Protein AF-A0A1E3BJL5-F1 (afdb_monomer)

pLDDT: mean 87.93, std 9.06, range [46.94, 98.44]

Foldseek 3Di:
DKAKKAFLVDRVDIDMDDDDLVPAPPNPHHDAQDWDWAFDDWDDDCVQVVQSPCCVVQVQQLVFDDDCRDDPPQHDSPGIGHGDIFFDIDTPDDNFDWDDDPPPQKIFGPPPSCPSHQRVVRIDGDDDPPPDDPPPPDDDDPPVVSVVRNCCRHQVVQLVLLVCCDCAQLNPCCPVHPHAHNSGDVDDRHNVNNQQLQEEEEEEQCVDSNNVSNVCCLFAPHDVSSHHQEYEYEHQCQVVVVVVSVVHGPHHYGGYYPVGVVVVVVVRVVSVGPYYHYDYPDD

Radius of gyration: 22.03 Å; Cα contacts (8 Å, |Δi|>4): 475; chains: 1; bounding box: 54×39×65 Å

InterPro domains:
  IPR021276 Protein of unknown function DUF2855 [PF11017] (43-95)
  IPR021276 Protein of unknown function DUF2855 [PF11017] (106-280)

Nearest PDB structures (foldseek):
  5u70-assembly1_A  TM=5.079E-01  e=2.802E+00  Gallus gallus
  6xas-assembly1_A  TM=4.469E-01  e=2.469E+00  Escherichia coli K-12
  6xav-assembly1_A  TM=3.950E-01  e=2.630E+00  Escherichia coli K-12
  7w0k-assembly1_A  TM=4.924E-01  e=5.989E+00  Calotropis gigantea
  2dum-assembly2_B  TM=2.263E-01  e=2.802E+00  Pyrococcus horikoshii OT3

Sequence (283 aa):
MEFHVVSKSNNRTHATFSVDASVYPGHKQLVSDCVRVQPVVISLTSNNLSYARLGEMFRWWDVYPIPKAAPEPYSGNTQWGIVPAWGFGIVLESNLILQASEPDGHWVEVSKHREQVMSMYNQYQVKGHHELSSDTTSFTFPEEQLSQMAWFSLFGAIWQTGYLLNRHTFTSDPEIYPPIGPLGKKVPWTKDNADLSQAVLVSLSASGKTARGFAWQVLTKRAHGSGPLAFLQVTQAPDAIRDVAARHAQVPFGAFDYSQLDGAVDLTAEFKPQKIMLVDTMP

Secondary structure (DSSP, 8-state):
-EEEEEESS-TT-EEEEE--GGGSTTSSSPPTT-EEEEEEEEE--THHHHHHHTTTTTTHHHHSPPPTTPPTTTGGGSSEEPPP-EEEEEEEEE---EEEETTTTEEEE--GGGTTS-GGGGEEE--------S-TT-----HHHHHHHHHHHHHHHHHHHHHHIIIIIT-S-TTTS----TT-TTS---HHHH--TTEEEEEESTTSHHHHHHHHHHHHSSPTT-S-SEEEEE-S-HHHHHHHHHHH-SS-EEEE-GGGHHHHHHHHHHT--SEEEEEE---

Solvent-accessible surface area (backbone atoms only — not comparable to full-atom values): 16081 Å² total; per-residue (Å²): 80,82,44,67,34,32,29,65,90,42,75,86,46,65,52,73,49,78,37,69,54,84,78,41,85,51,59,90,50,79,51,85,70,36,70,44,64,50,77,76,44,78,37,88,58,75,62,40,54,37,42,45,76,40,16,75,86,61,42,40,42,70,77,39,60,60,57,88,78,41,57,84,87,49,34,86,57,72,55,28,33,27,58,76,74,41,57,45,59,47,76,77,46,73,57,61,51,68,41,83,40,90,62,89,61,26,30,33,54,70,45,78,86,54,72,82,44,67,71,71,79,31,56,44,68,74,72,77,90,74,80,68,65,90,66,79,88,69,91,83,73,56,69,70,57,51,50,52,51,48,52,41,36,69,43,40,69,32,46,48,49,8,45,46,42,42,50,23,31,40,18,77,46,51,87,87,28,62,43,34,25,95,85,36,88,87,41,92,39,46,66,76,71,15,51,28,50,55,15,32,34,36,32,37,44,31,81,20,64,50,27,45,25,29,47,52,31,60,28,65,66,55,54,92,79,41,37,36,63,26,44,34,32,31,19,98,55,22,66,73,52,40,59,56,43,77,76,56,45,78,44,51,71,48,53,27,40,78,92,39,53,66,61,56,52,53,56,48,57,74,66,64,47,85,42,77,46,79,43,73,38,78,94

Structure (mmCIF, N/CA/C/O backbone):
data_AF-A0A1E3BJL5-F1
#
_entry.id   AF-A0A1E3BJL5-F1
#
loop_
_atom_site.group_PDB
_atom_site.id
_atom_site.type_symbol
_atom_site.label_atom_id
_atom_site.label_alt_id
_atom_site.label_comp_id
_atom_site.label_asym_id
_atom_site.label_entity_id
_atom_site.label_seq_id
_atom_site.pdbx_PDB_ins_code
_atom_site.Cartn_x
_atom_site.Cartn_y
_atom_site.Cartn_z
_atom_site.occupancy
_atom_site.B_iso_or_equiv
_atom_site.auth_seq_id
_atom_site.auth_comp_id
_atom_site.auth_asym_id
_atom_site.auth_atom_id
_atom_site.pdbx_PDB_model_num
ATOM 1 N N . MET A 1 1 ? -19.258 8.289 21.532 1.00 84.94 1 MET A N 1
ATOM 2 C CA . MET A 1 1 ? -18.229 7.800 20.589 1.00 84.94 1 MET A CA 1
ATOM 3 C C . MET A 1 1 ? -18.697 8.114 19.185 1.00 84.94 1 MET A C 1
ATOM 5 O O . MET A 1 1 ? -19.859 7.858 18.896 1.00 84.94 1 MET A O 1
ATOM 9 N N . GLU A 1 2 ? -17.823 8.665 18.351 1.00 89.31 2 GLU A N 1
ATOM 10 C CA . GLU A 1 2 ? -18.143 9.041 16.969 1.00 89.31 2 GLU A CA 1
ATOM 11 C C . GLU A 1 2 ? -17.692 7.958 15.991 1.00 89.31 2 GLU A C 1
ATOM 13 O O . GLU A 1 2 ? -16.602 7.401 16.133 1.00 89.31 2 GLU A O 1
ATOM 18 N N . PHE A 1 3 ? -18.512 7.691 14.979 1.00 90.44 3 PHE A N 1
ATOM 19 C CA . PHE A 1 3 ? -18.225 6.732 13.919 1.00 90.44 3 PHE A CA 1
ATOM 20 C C . PHE A 1 3 ? -18.337 7.414 12.567 1.00 90.44 3 PHE A C 1
ATOM 22 O O . PHE A 1 3 ? -19.331 8.080 12.299 1.00 90.44 3 PHE A O 1
ATOM 29 N N . HIS A 1 4 ? -17.340 7.214 11.706 1.00 92.44 4 HIS A N 1
ATOM 30 C CA . HIS A 1 4 ? -17.387 7.613 10.304 1.00 92.44 4 HIS A CA 1
ATOM 31 C C . HIS A 1 4 ? -17.693 6.393 9.436 1.00 92.44 4 HIS A C 1
ATOM 33 O O . HIS A 1 4 ? -16.990 5.383 9.507 1.00 92.44 4 HIS A O 1
ATOM 39 N N . VAL A 1 5 ? -18.723 6.499 8.602 1.00 93.88 5 VAL A N 1
ATOM 40 C CA . VAL A 1 5 ? -19.170 5.428 7.711 1.00 93.88 5 VAL A CA 1
ATOM 41 C C . VAL A 1 5 ? -19.256 5.898 6.271 1.00 93.88 5 VAL A C 1
ATOM 43 O O . VAL A 1 5 ? -19.559 7.054 5.983 1.00 93.88 5 VAL A O 1
ATOM 46 N N . VAL A 1 6 ? -19.009 4.968 5.356 1.00 94.38 6 VAL A N 1
ATOM 47 C CA . VAL A 1 6 ? -19.043 5.175 3.908 1.00 94.38 6 VAL A CA 1
ATOM 48 C C . VAL A 1 6 ? -20.105 4.259 3.311 1.00 94.38 6 VAL A C 1
ATOM 50 O O . VAL A 1 6 ? -20.220 3.095 3.700 1.00 94.38 6 VAL A O 1
ATOM 53 N N . SER A 1 7 ? -20.892 4.776 2.369 1.00 93.88 7 SER A N 1
ATOM 54 C CA . SER A 1 7 ? -21.868 3.972 1.638 1.00 93.88 7 SER A CA 1
ATOM 55 C C . SER A 1 7 ? -21.152 2.945 0.759 1.00 93.88 7 SER A C 1
ATOM 57 O O . SER A 1 7 ? -20.268 3.287 -0.033 1.00 93.88 7 SER A O 1
ATOM 59 N N . LYS A 1 8 ? -21.567 1.679 0.866 1.00 92.69 8 LYS A N 1
ATOM 60 C CA . LYS A 1 8 ? -21.008 0.566 0.084 1.00 92.69 8 LYS A CA 1
ATOM 61 C C . LYS A 1 8 ? -21.350 0.669 -1.406 1.00 92.69 8 LYS A C 1
ATOM 63 O O . LYS A 1 8 ? -20.574 0.215 -2.238 1.00 92.69 8 LYS A O 1
ATOM 68 N N . SER A 1 9 ? -22.479 1.291 -1.755 1.00 92.06 9 SER A N 1
ATOM 69 C CA . SER A 1 9 ? -22.917 1.480 -3.146 1.00 92.06 9 SER A CA 1
ATOM 70 C C . SER A 1 9 ? -22.361 2.748 -3.797 1.00 92.06 9 SER A C 1
ATOM 72 O O . SER A 1 9 ? -22.255 2.815 -5.019 1.00 92.06 9 SER A O 1
ATOM 74 N N . ASN A 1 10 ? -22.024 3.770 -3.005 1.00 91.81 10 ASN A N 1
ATOM 75 C CA . ASN A 1 10 ? -21.457 5.019 -3.505 1.00 91.81 10 ASN A CA 1
ATOM 76 C C . ASN A 1 10 ? -20.453 5.595 -2.501 1.00 91.81 10 ASN A C 1
ATOM 78 O O . ASN A 1 10 ? -20.824 6.314 -1.579 1.00 91.81 10 ASN A O 1
ATOM 82 N N . ASN A 1 11 ? -19.162 5.358 -2.729 1.00 88.75 11 ASN A N 1
ATOM 83 C CA . ASN A 1 11 ? -18.107 5.784 -1.808 1.00 88.75 11 ASN A CA 1
ATOM 84 C C . ASN A 1 11 ? -17.885 7.311 -1.721 1.00 88.75 11 ASN A C 1
ATOM 86 O O . ASN A 1 11 ? -17.028 7.754 -0.960 1.00 88.75 11 ASN A O 1
ATOM 90 N N . ARG A 1 12 ? -18.641 8.119 -2.481 1.00 90.06 12 ARG A N 1
ATOM 91 C CA . ARG A 1 12 ? -18.719 9.583 -2.308 1.00 90.06 12 ARG A CA 1
ATOM 92 C C . ARG A 1 12 ? -19.712 9.996 -1.224 1.00 90.06 12 ARG A C 1
ATOM 94 O O . ARG A 1 12 ? -19.679 11.134 -0.774 1.00 90.06 12 ARG A O 1
ATOM 101 N N . THR A 1 13 ? -20.605 9.096 -0.830 1.00 93.75 13 THR A N 1
ATOM 102 C CA . THR A 1 13 ? -21.572 9.318 0.239 1.00 93.75 13 THR A CA 1
ATOM 103 C C . THR A 1 13 ? -20.987 8.762 1.532 1.00 93.75 13 THR A C 1
ATOM 105 O O . THR A 1 13 ? -20.785 7.555 1.669 1.00 93.75 13 THR A O 1
ATOM 108 N N . HIS A 1 14 ? -20.714 9.648 2.483 1.00 93.38 14 HIS A N 1
ATOM 109 C CA . HIS A 1 14 ? -20.220 9.306 3.810 1.00 93.38 14 HIS A CA 1
ATOM 110 C C . HIS A 1 14 ? -21.013 10.064 4.877 1.00 93.38 14 HIS A C 1
ATOM 112 O O . HIS A 1 14 ? -21.647 11.080 4.588 1.00 93.38 14 HIS A O 1
ATOM 118 N N . ALA A 1 15 ? -20.991 9.562 6.104 1.00 94.88 15 ALA A N 1
ATOM 119 C CA . ALA A 1 15 ? -21.696 10.154 7.227 1.00 94.88 15 ALA A CA 1
ATOM 120 C C . ALA A 1 15 ? -20.933 9.924 8.530 1.00 94.88 15 ALA A C 1
ATOM 122 O O . ALA A 1 15 ? -20.060 9.057 8.616 1.00 94.88 15 ALA A O 1
ATOM 123 N N . THR A 1 16 ? -21.296 10.695 9.548 1.00 95.06 16 THR A N 1
ATOM 124 C CA . THR A 1 16 ? -20.883 10.448 10.925 1.00 95.06 16 THR A CA 1
ATOM 125 C C . THR A 1 16 ? -22.099 10.255 11.812 1.00 95.06 16 THR A C 1
ATOM 127 O O . THR A 1 16 ? -23.136 10.882 11.590 1.00 95.06 16 THR A O 1
ATOM 130 N N . PHE A 1 17 ? -21.976 9.405 12.824 1.00 93.81 17 PHE A N 1
ATOM 131 C CA . PHE A 1 17 ? -22.986 9.276 13.867 1.00 93.81 17 PHE A CA 1
ATOM 132 C C . PHE A 1 17 ? -22.349 9.021 15.227 1.00 93.81 17 PHE A C 1
ATOM 134 O O . PHE A 1 17 ? -21.274 8.424 15.340 1.00 93.81 17 PHE A O 1
ATOM 141 N N . SER A 1 18 ? -23.078 9.427 16.259 1.00 92.94 18 SER A N 1
ATOM 142 C CA . SER A 1 18 ? -22.698 9.231 17.647 1.00 92.94 18 SER A CA 1
ATOM 143 C C . SER A 1 18 ? -23.385 7.995 18.217 1.00 92.94 18 SER A C 1
ATOM 145 O O . SER A 1 18 ? -24.578 7.773 18.015 1.00 92.94 18 SER A O 1
ATOM 147 N N . VAL A 1 19 ? -22.641 7.214 18.989 1.00 89.31 19 VAL A N 1
ATOM 148 C CA . VAL A 1 19 ? -23.174 6.168 19.870 1.00 89.31 19 VAL A CA 1
ATOM 149 C C . VAL A 1 19 ? -22.764 6.513 21.291 1.00 89.31 19 VAL A C 1
ATOM 151 O O . VAL A 1 19 ? -21.608 6.885 21.525 1.00 89.31 19 VAL A O 1
ATOM 154 N N . ASP A 1 20 ? -23.686 6.393 22.245 1.00 88.75 20 ASP A N 1
ATOM 155 C CA . ASP A 1 20 ? -23.331 6.508 23.659 1.00 88.75 20 ASP A CA 1
ATOM 156 C C . ASP A 1 20 ? -22.232 5.483 23.984 1.00 88.75 20 ASP A C 1
ATOM 158 O O . ASP A 1 20 ? -22.310 4.307 23.631 1.00 88.75 20 ASP A O 1
ATOM 162 N N . ALA A 1 21 ? -21.161 5.938 24.627 1.00 83.12 21 ALA A N 1
ATOM 163 C CA . ALA A 1 21 ? -20.074 5.053 25.003 1.00 83.12 21 ALA A CA 1
ATOM 164 C C . ALA A 1 21 ? -20.581 3.940 25.938 1.00 83.12 21 ALA A C 1
ATOM 166 O O . ALA A 1 21 ? -20.146 2.798 25.807 1.00 83.12 21 ALA A O 1
ATOM 167 N N . SER A 1 22 ? -21.549 4.246 26.810 1.00 84.50 22 SER A N 1
ATOM 168 C CA . SER A 1 22 ? -22.074 3.336 27.831 1.00 84.50 22 SER A CA 1
ATOM 169 C C . SER A 1 22 ? -22.742 2.076 27.266 1.00 84.50 22 SER A C 1
ATOM 171 O O . SER A 1 22 ? -22.725 1.034 27.922 1.00 84.50 22 SER A O 1
ATOM 173 N N . VAL A 1 23 ? -23.284 2.147 26.043 1.00 82.56 23 VAL A N 1
ATOM 174 C CA . VAL A 1 23 ? -23.955 1.017 25.378 1.00 82.56 23 VAL A CA 1
ATOM 175 C C . VAL A 1 23 ? -22.987 0.112 24.614 1.00 82.56 23 VAL A C 1
ATOM 177 O O . VAL A 1 23 ? -23.390 -0.924 24.082 1.00 82.56 23 VAL A O 1
ATOM 180 N N . TYR A 1 24 ? -21.704 0.476 24.541 1.00 77.75 24 TYR A N 1
ATOM 181 C CA . TYR A 1 24 ? -20.706 -0.343 23.871 1.00 77.75 24 TYR A CA 1
ATOM 182 C C . TYR A 1 24 ? -20.268 -1.505 24.777 1.00 77.75 24 TYR A C 1
ATOM 184 O O . TYR A 1 24 ? -19.856 -1.256 25.913 1.00 77.75 24 TYR A O 1
ATOM 192 N N . PRO A 1 25 ? -20.275 -2.768 24.299 1.00 70.69 25 PRO A N 1
ATOM 193 C CA . PRO A 1 25 ? -19.943 -3.935 25.127 1.00 70.69 25 PRO A CA 1
ATOM 194 C C . PRO A 1 25 ? -18.589 -3.832 25.842 1.00 70.69 25 PRO A C 1
ATOM 196 O O . PRO A 1 25 ? -18.433 -4.335 26.948 1.00 70.69 25 PRO A O 1
ATOM 199 N N . GLY A 1 26 ? -17.628 -3.139 25.223 1.00 71.12 26 GLY A N 1
ATOM 200 C CA . GLY A 1 26 ? -16.283 -2.923 25.753 1.00 71.12 26 GLY A CA 1
ATOM 201 C C . GLY A 1 26 ? -16.094 -1.665 26.611 1.00 71.12 26 GLY A C 1
ATOM 202 O O . GLY A 1 26 ? -14.947 -1.293 26.844 1.00 71.12 26 GLY A O 1
ATOM 203 N N . HIS A 1 27 ? -17.159 -0.962 27.021 1.00 77.56 27 HIS A N 1
ATOM 204 C CA . HIS A 1 27 ? -17.050 0.341 27.695 1.00 77.56 27 HIS A CA 1
ATOM 205 C C . HIS A 1 27 ? -16.392 0.268 29.076 1.00 77.56 27 HIS A C 1
ATOM 207 O O . HIS A 1 27 ? -15.522 1.073 29.386 1.00 77.56 27 HIS A O 1
ATOM 213 N N . LYS A 1 28 ? -16.823 -0.683 29.916 1.00 79.81 28 LYS A N 1
ATOM 214 C CA . LYS A 1 28 ? -16.301 -0.840 31.287 1.00 79.81 28 LYS A CA 1
ATOM 215 C C . LYS A 1 28 ? -15.156 -1.840 31.374 1.00 79.81 28 LYS A C 1
ATOM 217 O O . LYS A 1 28 ? -14.235 -1.645 32.152 1.00 79.81 28 LYS A O 1
ATOM 222 N N . GLN A 1 29 ? -15.234 -2.912 30.595 1.00 84.94 29 GLN A N 1
ATOM 223 C CA . GLN A 1 29 ? -14.236 -3.970 30.555 1.00 84.94 29 GLN A CA 1
ATOM 224 C C . GLN A 1 29 ? -14.060 -4.404 29.109 1.00 84.94 29 GLN A C 1
ATOM 226 O O . GLN A 1 29 ? -15.043 -4.538 28.380 1.00 84.94 29 GLN A O 1
ATOM 231 N N . LEU A 1 30 ? -12.814 -4.604 28.692 1.00 85.50 30 LEU A N 1
ATOM 232 C CA . LEU A 1 30 ? -12.515 -5.083 27.354 1.00 85.50 30 LEU A CA 1
ATOM 233 C C . LEU A 1 30 ? -13.065 -6.504 27.162 1.00 85.50 30 LEU A C 1
ATOM 235 O O . LEU A 1 30 ? -12.768 -7.408 27.944 1.00 85.50 30 LEU A O 1
ATOM 239 N N . VAL A 1 31 ? -13.877 -6.699 26.122 1.00 84.81 31 VAL A N 1
ATOM 240 C CA . VAL A 1 31 ? -14.312 -8.037 25.684 1.00 84.81 31 VAL A CA 1
ATOM 241 C C . VAL A 1 31 ? -13.128 -8.804 25.087 1.00 84.81 31 VAL A C 1
ATOM 243 O O . VAL A 1 31 ? -12.112 -8.190 24.777 1.00 84.81 31 VAL A O 1
ATOM 246 N N . SER A 1 32 ? -13.219 -10.130 24.951 1.00 86.06 32 SER A N 1
ATOM 247 C CA . SER A 1 32 ? -12.134 -10.961 24.398 1.00 86.06 32 SER A CA 1
ATOM 248 C C . SER A 1 32 ? -11.709 -10.531 22.990 1.00 86.06 32 SER A C 1
ATOM 250 O O . SER A 1 32 ? -12.544 -10.072 22.208 1.00 86.06 32 SER A O 1
ATOM 252 N N . ASP A 1 33 ? -10.436 -10.757 22.662 1.00 85.62 33 ASP A N 1
ATOM 253 C CA . ASP A 1 33 ? -9.830 -10.502 21.350 1.00 85.62 33 ASP A CA 1
ATOM 254 C C . ASP A 1 33 ? -10.023 -9.057 20.859 1.00 85.62 33 ASP A C 1
ATOM 256 O O . ASP A 1 33 ? -10.330 -8.809 19.693 1.00 85.62 33 ASP A O 1
ATOM 260 N N . CYS A 1 34 ? -9.886 -8.086 21.761 1.00 85.81 34 CYS A N 1
ATOM 261 C CA . CYS A 1 34 ? -10.059 -6.672 21.463 1.00 85.81 34 CYS A CA 1
ATOM 262 C C . CYS A 1 34 ? -8.883 -5.827 21.951 1.00 85.81 34 CYS A C 1
ATOM 264 O O . CYS A 1 34 ? -8.058 -6.217 22.778 1.00 85.81 34 CYS A O 1
ATOM 266 N N . VAL A 1 35 ? -8.847 -4.606 21.429 1.00 86.69 35 VAL A N 1
ATOM 267 C CA . VAL A 1 35 ? -7.944 -3.547 21.859 1.00 86.69 35 VAL A CA 1
ATOM 268 C C . VAL A 1 35 ? -8.750 -2.262 22.021 1.00 86.69 35 VAL A C 1
ATOM 270 O O . VAL A 1 35 ? -9.593 -1.938 21.181 1.00 86.69 35 VAL A O 1
ATOM 273 N N . ARG A 1 36 ? -8.514 -1.525 23.108 1.00 87.19 36 ARG A N 1
ATOM 274 C CA . ARG A 1 36 ? -9.021 -0.163 23.285 1.00 87.19 36 ARG A CA 1
ATOM 275 C C . ARG A 1 36 ? -7.901 0.802 22.947 1.00 87.19 36 ARG A C 1
ATOM 277 O O . ARG A 1 36 ? -6.863 0.809 23.604 1.00 87.19 36 ARG A O 1
ATOM 284 N N . VAL A 1 37 ? -8.127 1.619 21.927 1.00 86.50 37 VAL A N 1
ATOM 285 C CA . VAL A 1 37 ? -7.145 2.584 21.435 1.00 86.50 37 VAL A CA 1
ATOM 286 C C . VAL A 1 37 ? -7.721 3.987 21.540 1.00 86.50 37 VAL A C 1
ATOM 288 O O . VAL A 1 37 ? -8.868 4.210 21.158 1.00 86.50 37 VAL A O 1
ATOM 291 N N . GLN A 1 38 ? -6.918 4.932 22.019 1.00 86.00 38 GLN A N 1
ATOM 292 C CA . GLN A 1 38 ? -7.170 6.361 21.878 1.00 86.00 38 GLN A CA 1
ATOM 293 C C . GLN A 1 38 ? -6.421 6.868 20.639 1.00 86.00 38 GLN A C 1
ATOM 295 O O . GLN A 1 38 ? -5.189 6.913 20.662 1.00 86.00 38 GLN A O 1
ATOM 300 N N . PRO A 1 39 ? -7.113 7.224 19.543 1.00 87.75 39 PRO A N 1
ATOM 301 C CA . PRO A 1 39 ? -6.447 7.777 18.373 1.00 87.75 39 PRO A CA 1
ATOM 302 C C . PRO A 1 39 ? -5.743 9.097 18.708 1.00 87.75 39 PRO A C 1
ATOM 304 O O . PRO A 1 39 ? -6.283 9.923 19.441 1.00 87.75 39 PRO A O 1
ATOM 307 N N . VAL A 1 40 ? -4.552 9.291 18.144 1.00 88.44 40 VAL A N 1
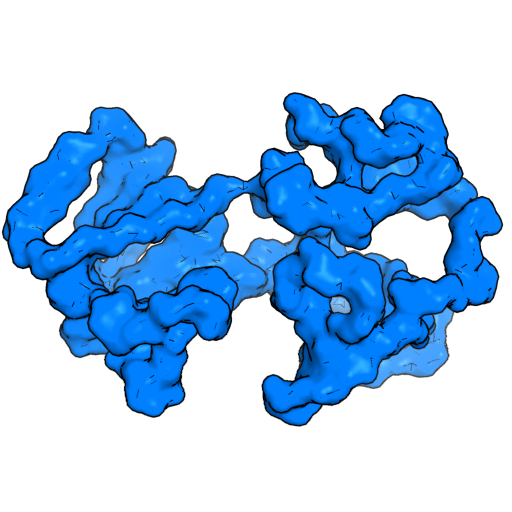ATOM 308 C CA . VAL A 1 40 ? -3.749 10.519 18.267 1.00 88.44 40 VAL A CA 1
ATOM 309 C C . VAL A 1 40 ? -3.751 11.256 16.934 1.00 88.44 40 VAL A C 1
ATOM 311 O O . VAL A 1 40 ? -4.152 12.412 16.853 1.00 88.44 40 VAL A O 1
ATOM 314 N N . VAL A 1 41 ? -3.352 10.561 15.869 1.00 88.94 41 VAL A N 1
ATOM 315 C CA . VAL A 1 41 ? -3.317 11.079 14.498 1.00 88.94 41 VAL A CA 1
ATOM 316 C C . VAL A 1 41 ? -3.983 10.046 13.606 1.00 88.94 41 VAL A C 1
ATOM 318 O O . VAL A 1 41 ? -3.617 8.876 13.642 1.00 88.94 41 VAL A O 1
ATOM 321 N N . ILE A 1 42 ? -4.940 10.475 12.789 1.00 88.50 42 ILE A N 1
ATOM 322 C CA . ILE A 1 42 ? -5.556 9.646 11.752 1.00 88.50 42 ILE A CA 1
ATOM 323 C C . ILE A 1 42 ? -5.316 10.332 10.414 1.00 88.50 42 ILE A C 1
ATOM 325 O O . ILE A 1 42 ? -5.532 11.533 10.269 1.00 88.50 42 ILE A O 1
ATOM 329 N N . SER A 1 43 ? -4.886 9.557 9.428 1.00 86.62 43 SER A N 1
ATOM 330 C CA . SER A 1 43 ? -4.724 10.007 8.054 1.00 86.62 43 SER A CA 1
ATOM 331 C C . SER A 1 43 ? -5.829 9.435 7.172 1.00 86.62 43 SER A C 1
ATOM 333 O O . SER A 1 43 ? -6.091 8.228 7.145 1.00 86.62 43 SER A O 1
ATOM 335 N N . LEU A 1 44 ? -6.472 10.333 6.432 1.00 82.19 44 LEU A N 1
ATOM 336 C CA . LEU A 1 44 ? -7.392 9.995 5.358 1.00 82.19 44 LEU A CA 1
ATOM 337 C C . LEU A 1 44 ? -6.714 10.356 4.041 1.00 82.19 44 LEU A C 1
ATOM 339 O O . LEU A 1 44 ? -6.303 11.493 3.821 1.00 82.19 44 LEU A O 1
ATOM 343 N N . THR A 1 45 ? -6.573 9.368 3.170 1.00 78.75 45 THR A N 1
ATOM 344 C CA . THR A 1 45 ? -5.967 9.510 1.848 1.00 78.75 45 THR A CA 1
ATOM 345 C C . THR A 1 45 ? -6.902 8.924 0.799 1.00 78.75 45 THR A C 1
ATOM 347 O O . THR A 1 45 ? -7.895 8.265 1.112 1.00 78.75 45 THR A O 1
ATOM 350 N N . SER A 1 46 ? -6.557 9.068 -0.481 1.00 76.38 46 SER A N 1
ATOM 351 C CA . SER A 1 46 ? -7.303 8.382 -1.539 1.00 76.38 46 SER A CA 1
ATOM 352 C C . SER A 1 46 ? -7.318 6.851 -1.382 1.00 76.38 46 SER A C 1
ATOM 354 O O . SER A 1 46 ? -8.181 6.214 -1.970 1.00 76.38 46 SER A O 1
ATOM 356 N N . ASN A 1 47 ? -6.443 6.242 -0.558 1.00 78.06 47 ASN A N 1
ATOM 357 C CA . ASN A 1 47 ? -6.462 4.790 -0.309 1.00 78.06 47 ASN A CA 1
ATOM 358 C C . ASN A 1 47 ? -7.740 4.335 0.392 1.00 78.06 47 ASN A C 1
ATOM 360 O O . ASN A 1 47 ? -8.196 3.217 0.178 1.00 78.06 47 ASN A O 1
ATOM 364 N N . ASN A 1 48 ? -8.334 5.205 1.212 1.00 84.88 48 ASN A N 1
ATOM 365 C CA . ASN A 1 48 ? -9.591 4.910 1.886 1.00 84.88 48 ASN A CA 1
ATOM 366 C C . ASN A 1 48 ? -10.729 4.690 0.873 1.00 84.88 48 ASN A C 1
ATOM 368 O O . ASN A 1 48 ? -11.644 3.914 1.140 1.00 84.88 48 ASN A O 1
ATOM 372 N N . LEU A 1 49 ? -10.652 5.299 -0.318 1.00 84.44 49 LEU A N 1
AT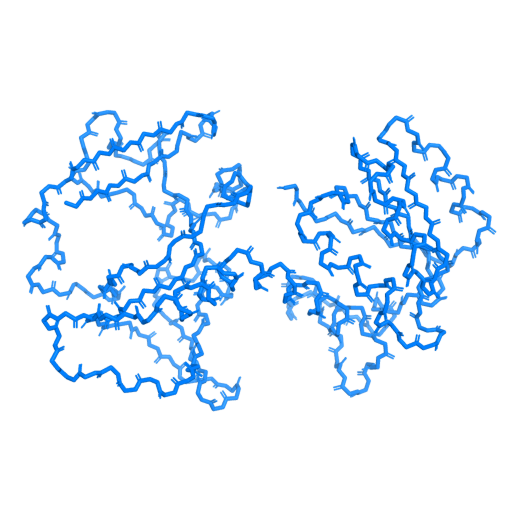OM 373 C CA . LEU A 1 49 ? -11.607 5.050 -1.400 1.00 84.44 49 LEU A CA 1
ATOM 374 C C . LEU A 1 49 ? -11.423 3.662 -2.014 1.00 84.44 49 LEU A C 1
ATOM 376 O O . LEU A 1 49 ? -12.422 3.010 -2.317 1.00 84.44 49 LEU A O 1
ATOM 380 N N . SER A 1 50 ? -10.180 3.207 -2.177 1.00 82.69 50 SER A N 1
ATOM 381 C CA . SER A 1 50 ? -9.849 1.849 -2.626 1.00 82.69 50 SER A CA 1
ATOM 382 C C . SER A 1 50 ? -10.318 0.821 -1.595 1.00 82.69 50 SER A C 1
ATOM 384 O O . SER A 1 50 ? -10.936 -0.177 -1.961 1.00 82.69 50 SER A O 1
ATOM 386 N N . TYR A 1 51 ? -10.140 1.124 -0.302 1.00 86.38 51 TYR A N 1
ATOM 387 C CA . TYR A 1 51 ? -10.688 0.326 0.793 1.00 86.38 51 TYR A CA 1
ATOM 388 C C . TYR A 1 51 ? -12.209 0.223 0.744 1.00 86.38 51 TYR A C 1
ATOM 390 O O . TYR A 1 51 ? -12.752 -0.862 0.925 1.00 86.38 51 TYR A O 1
ATOM 398 N N . ALA A 1 52 ? -12.901 1.317 0.421 1.00 89.06 52 ALA A N 1
ATOM 399 C CA . ALA A 1 52 ? -14.341 1.262 0.221 1.00 89.06 52 ALA A CA 1
ATOM 400 C C . ALA A 1 52 ? -14.726 0.422 -1.009 1.00 89.06 52 ALA A C 1
ATOM 402 O O . ALA A 1 52 ? -15.581 -0.452 -0.931 1.00 89.06 52 ALA A O 1
ATOM 403 N N . ARG A 1 53 ? -14.084 0.655 -2.159 1.00 88.62 53 ARG A N 1
ATOM 404 C CA . ARG A 1 53 ? -14.442 -0.015 -3.424 1.00 88.62 53 ARG A CA 1
ATOM 405 C C . ARG A 1 53 ? -14.220 -1.518 -3.394 1.00 88.62 53 ARG A C 1
ATOM 407 O O . ARG A 1 53 ? -14.990 -2.255 -3.997 1.00 88.62 53 ARG A O 1
ATOM 414 N N . LEU A 1 54 ? -13.170 -1.959 -2.714 1.00 86.56 54 LEU A N 1
ATOM 415 C CA . LEU A 1 54 ? -12.780 -3.365 -2.656 1.00 86.56 54 LEU A CA 1
ATOM 416 C C . LEU A 1 54 ? -13.105 -3.980 -1.289 1.00 86.56 54 LEU A C 1
ATOM 418 O O . LEU A 1 54 ? -12.625 -5.067 -0.973 1.00 86.56 54 LEU A O 1
ATOM 422 N N . GLY A 1 55 ? -13.924 -3.301 -0.478 1.00 87.19 55 GLY A N 1
ATOM 423 C CA . GLY A 1 55 ? -14.221 -3.720 0.888 1.00 87.19 55 GLY A CA 1
ATOM 424 C C . GLY A 1 55 ? -14.918 -5.074 0.976 1.00 87.19 55 GLY A C 1
ATOM 425 O O . GLY A 1 55 ? -14.666 -5.809 1.924 1.00 87.19 55 GLY A O 1
ATOM 426 N N . GLU A 1 56 ? -15.711 -5.443 -0.033 1.00 87.69 56 GLU A N 1
ATOM 427 C CA . GLU A 1 56 ? -16.304 -6.782 -0.131 1.00 87.69 56 GLU A CA 1
ATOM 428 C C . GLU A 1 56 ? -15.247 -7.827 -0.515 1.00 87.69 56 GLU A C 1
ATOM 430 O O . GLU A 1 56 ? -15.068 -8.830 0.170 1.00 87.69 56 GLU A O 1
ATOM 435 N N . MET A 1 57 ? -14.476 -7.541 -1.572 1.00 85.25 57 MET A N 1
ATOM 436 C CA . MET A 1 57 ? -13.438 -8.431 -2.105 1.00 85.25 57 MET A CA 1
ATOM 437 C C . MET A 1 57 ? -12.372 -8.781 -1.058 1.00 85.25 57 MET A C 1
ATOM 439 O O . MET A 1 57 ? -11.960 -9.935 -0.966 1.00 85.25 57 MET A O 1
ATOM 443 N N . PHE A 1 58 ? -11.942 -7.801 -0.258 1.00 80.38 58 PHE A N 1
ATOM 444 C CA . PHE A 1 58 ? -10.930 -7.980 0.790 1.00 80.38 58 PHE A CA 1
ATOM 445 C C . PHE A 1 58 ? -11.512 -8.096 2.199 1.00 80.38 58 PHE A C 1
ATOM 447 O O . PHE A 1 58 ? -10.753 -8.105 3.169 1.00 80.38 58 PHE A O 1
ATOM 454 N N . ARG A 1 59 ? -12.844 -8.193 2.322 1.00 85.31 59 ARG A N 1
ATOM 455 C CA . ARG A 1 59 ? -13.563 -8.345 3.597 1.00 85.31 59 ARG A CA 1
ATOM 456 C C . ARG A 1 59 ? -13.288 -7.221 4.610 1.00 85.31 59 ARG A C 1
ATOM 458 O O . ARG A 1 59 ? -13.488 -7.407 5.806 1.00 85.31 59 ARG A O 1
ATOM 465 N N . TRP A 1 60 ? -12.864 -6.030 4.167 1.00 86.50 60 TRP A N 1
ATOM 466 C CA . TRP A 1 60 ? -12.560 -4.896 5.058 1.00 86.50 60 TRP A CA 1
ATOM 467 C C . TRP A 1 60 ? -13.760 -4.429 5.883 1.00 86.50 60 TRP A C 1
ATOM 469 O O . TRP A 1 60 ? -13.575 -3.961 7.005 1.00 86.50 60 TRP A O 1
ATOM 479 N N . TRP A 1 61 ? -14.978 -4.621 5.374 1.00 87.50 61 TRP A N 1
ATOM 480 C CA . TRP A 1 61 ? -16.213 -4.338 6.109 1.00 87.50 61 TRP A CA 1
ATOM 481 C C . TRP A 1 61 ? -16.427 -5.219 7.339 1.00 87.50 61 TRP A C 1
ATOM 483 O O . TRP A 1 61 ? -17.153 -4.822 8.249 1.00 87.50 61 TRP A O 1
ATOM 493 N N . ASP A 1 62 ? -15.808 -6.397 7.364 1.00 83.19 62 ASP A N 1
ATOM 494 C CA . ASP A 1 62 ? -15.907 -7.332 8.483 1.00 83.19 62 ASP A CA 1
ATOM 495 C C . ASP A 1 62 ? -14.794 -7.104 9.504 1.00 83.19 62 ASP A C 1
ATOM 497 O O . ASP A 1 62 ? -14.962 -7.418 10.680 1.00 83.19 62 ASP A O 1
ATOM 501 N N . VAL A 1 63 ? -13.670 -6.527 9.066 1.00 80.75 63 VAL A N 1
ATOM 502 C CA . VAL A 1 63 ? -12.548 -6.173 9.948 1.00 80.75 63 VAL A CA 1
ATOM 503 C C . VAL A 1 63 ? -12.928 -5.033 10.885 1.00 80.75 63 VAL A C 1
ATOM 505 O O . VAL A 1 63 ? -12.556 -5.045 12.056 1.00 80.75 63 VAL A O 1
ATOM 508 N N . TYR A 1 64 ? -13.687 -4.063 10.376 1.00 83.56 64 TYR A N 1
ATOM 509 C C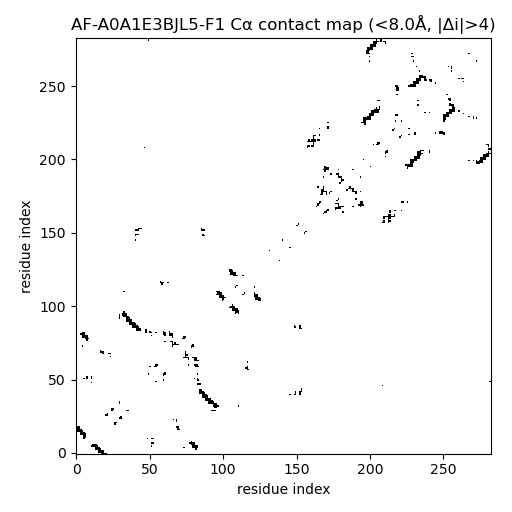A . TYR A 1 64 ? -14.146 -2.898 11.128 1.00 83.56 64 TYR A CA 1
ATOM 510 C C . TYR A 1 64 ? -15.678 -2.829 11.068 1.00 83.56 64 TYR A C 1
ATOM 512 O O . TYR A 1 64 ? -16.238 -2.040 10.304 1.00 83.56 64 TYR A O 1
ATOM 520 N N . PRO A 1 65 ? -16.386 -3.687 11.825 1.00 84.88 65 PRO A N 1
ATOM 521 C CA . PRO A 1 65 ? -17.835 -3.757 11.747 1.00 84.88 65 PRO A CA 1
ATOM 522 C C . PRO A 1 65 ? -18.480 -2.504 12.339 1.00 84.88 65 PRO A C 1
ATOM 524 O O . PRO A 1 65 ? -18.017 -1.941 13.334 1.00 84.88 65 PRO A O 1
ATOM 527 N N . ILE A 1 66 ? -19.613 -2.105 11.763 1.00 89.50 66 ILE A N 1
ATOM 528 C CA . ILE A 1 66 ? -20.461 -1.078 12.366 1.00 89.50 66 ILE A CA 1
ATOM 529 C C . ILE A 1 66 ? -21.004 -1.598 13.713 1.00 89.50 66 ILE A C 1
ATOM 531 O O . ILE A 1 66 ? -21.475 -2.740 13.778 1.00 89.50 66 ILE A O 1
ATOM 535 N N . PRO A 1 67 ? -20.983 -0.789 14.792 1.00 87.12 67 PRO A N 1
ATOM 536 C CA . PRO A 1 67 ? -21.550 -1.188 16.076 1.00 87.12 67 PRO A CA 1
ATOM 537 C C . PRO A 1 67 ? -23.022 -1.590 15.957 1.00 87.12 67 PRO A C 1
ATOM 539 O O . PRO A 1 67 ? -23.806 -0.910 15.303 1.00 87.12 67 PRO A O 1
ATOM 542 N N . LYS A 1 68 ? -23.442 -2.631 16.686 1.00 86.75 68 LYS A N 1
ATOM 543 C CA . LYS A 1 68 ? -24.859 -3.053 16.731 1.00 86.75 68 LYS A CA 1
ATOM 544 C C . LYS A 1 68 ? -25.811 -1.960 17.234 1.00 86.75 68 LYS A C 1
ATOM 546 O O . LYS A 1 68 ? -26.989 -1.996 16.915 1.00 86.75 68 LYS A O 1
ATOM 551 N N . ALA A 1 69 ? -25.297 -1.015 18.019 1.00 88.88 69 ALA A N 1
ATOM 552 C CA . ALA A 1 69 ? -26.039 0.133 18.534 1.00 88.88 69 ALA A CA 1
ATOM 553 C C . ALA A 1 69 ? -26.115 1.313 17.543 1.00 88.88 69 ALA A C 1
ATOM 555 O O . ALA A 1 69 ? -26.597 2.382 17.914 1.00 88.88 69 ALA A O 1
ATOM 556 N N . ALA A 1 70 ? -25.605 1.162 16.316 1.00 91.19 70 ALA A N 1
ATOM 557 C CA . ALA A 1 70 ? -25.705 2.203 15.304 1.00 91.19 70 ALA A CA 1
ATOM 558 C C . ALA A 1 70 ? -27.180 2.487 14.960 1.00 91.19 70 ALA A C 1
ATOM 560 O O . ALA A 1 70 ? -27.954 1.543 14.778 1.00 91.19 70 ALA A O 1
ATOM 561 N N . PRO A 1 71 ? -27.577 3.766 14.856 1.00 92.81 71 PRO A N 1
ATOM 562 C CA . PRO A 1 71 ? -28.932 4.129 14.473 1.00 92.81 71 PRO A CA 1
ATOM 563 C C . PRO A 1 71 ? -29.184 3.834 12.989 1.00 92.81 71 PRO A C 1
ATOM 565 O O . PRO A 1 71 ? -28.253 3.749 12.184 1.00 92.81 71 PRO A O 1
ATOM 568 N N . GLU A 1 72 ? -30.455 3.735 12.604 1.00 92.38 72 GLU A N 1
ATOM 569 C CA . GLU A 1 72 ? -30.844 3.780 11.191 1.00 92.38 72 GLU A CA 1
ATOM 570 C C . GLU A 1 72 ? -30.383 5.101 10.539 1.00 92.38 72 GLU A C 1
ATOM 572 O O . GLU A 1 72 ? -30.443 6.148 11.191 1.00 92.38 72 GLU A O 1
ATOM 577 N N . PRO A 1 73 ? -29.931 5.097 9.268 1.00 92.38 73 PRO A N 1
ATOM 578 C CA . PRO A 1 73 ? -29.855 3.967 8.328 1.00 92.38 73 PRO A CA 1
ATOM 579 C C . PRO A 1 73 ? -28.513 3.204 8.363 1.00 92.38 73 PRO A C 1
ATOM 581 O O . PRO A 1 73 ? -28.190 2.465 7.434 1.00 92.38 73 PRO A O 1
ATOM 584 N N . TYR A 1 74 ? -27.673 3.430 9.377 1.00 92.88 74 TYR A N 1
ATOM 585 C CA . TYR A 1 74 ? -26.310 2.885 9.441 1.00 92.88 74 TYR A CA 1
ATOM 586 C C . TYR A 1 74 ? -26.249 1.488 10.065 1.00 92.88 74 TYR A C 1
ATOM 588 O O . TYR A 1 74 ? -25.215 0.824 9.989 1.00 92.88 74 TYR A O 1
ATOM 596 N N . SER A 1 75 ? -27.338 1.041 10.686 1.00 86.69 75 SER A N 1
ATOM 597 C CA . SER A 1 75 ? -27.427 -0.256 11.346 1.00 86.69 75 SER A CA 1
ATOM 598 C C . SER A 1 75 ? -27.255 -1.430 10.356 1.00 86.69 75 SER A C 1
ATOM 600 O O . SER A 1 75 ? -27.443 -1.312 9.145 1.00 86.69 75 SER A O 1
ATOM 602 N N . GLY A 1 76 ? -26.839 -2.595 10.864 1.00 78.69 76 GLY A N 1
ATOM 603 C CA . GLY A 1 76 ? -26.888 -3.856 10.107 1.00 78.69 76 GLY A CA 1
ATOM 604 C C . GLY A 1 76 ? -25.773 -4.115 9.082 1.00 78.69 76 GLY A C 1
ATOM 605 O O . GLY A 1 76 ? -25.785 -5.175 8.464 1.00 78.69 76 GLY A O 1
ATOM 606 N N . ASN A 1 77 ? -24.794 -3.216 8.910 1.00 78.38 77 ASN A N 1
ATOM 607 C CA . ASN A 1 77 ? -23.625 -3.396 8.021 1.00 78.38 77 ASN A CA 1
ATOM 608 C C . ASN A 1 77 ? -23.982 -3.758 6.556 1.00 78.38 77 ASN A C 1
ATOM 610 O O . ASN A 1 77 ? -23.183 -4.374 5.852 1.00 78.38 77 ASN A O 1
ATOM 614 N N . THR A 1 78 ? -25.179 -3.411 6.073 1.00 86.06 78 THR A N 1
ATOM 615 C CA . THR A 1 78 ? -25.639 -3.777 4.719 1.00 86.06 78 THR A CA 1
ATOM 616 C C . THR A 1 78 ? -25.372 -2.674 3.700 1.00 86.06 78 THR A C 1
ATOM 618 O O . THR A 1 78 ? -24.797 -2.931 2.648 1.00 86.06 78 THR A O 1
ATOM 621 N N . GLN A 1 79 ? -25.746 -1.434 4.019 1.00 92.38 79 GLN A N 1
ATOM 622 C CA . GLN A 1 79 ? -25.618 -0.284 3.113 1.00 92.38 79 GLN A CA 1
ATOM 623 C C . GLN A 1 79 ? -24.381 0.573 3.392 1.00 92.38 79 GLN A C 1
ATOM 625 O O . GLN A 1 79 ? -23.880 1.262 2.501 1.00 92.38 79 GLN A O 1
ATOM 630 N N . TRP A 1 80 ? -23.881 0.512 4.622 1.00 95.00 80 TRP A N 1
ATOM 631 C CA . TRP A 1 80 ? -22.792 1.335 5.131 1.00 95.00 80 TRP A CA 1
ATOM 632 C C . TRP A 1 80 ? -21.693 0.450 5.702 1.00 95.00 80 TRP A C 1
ATOM 634 O O . TRP A 1 80 ? -21.970 -0.651 6.177 1.00 95.00 80 TRP A O 1
ATOM 644 N N . GLY A 1 81 ? -20.452 0.928 5.659 1.00 93.50 81 GLY A N 1
ATOM 645 C CA . GLY A 1 81 ? -19.303 0.256 6.262 1.00 93.50 81 GLY A CA 1
ATOM 646 C C . GLY A 1 81 ? -18.261 1.243 6.783 1.00 93.50 81 GLY A C 1
ATOM 647 O O . GLY A 1 81 ? -18.272 2.425 6.430 1.00 93.50 81 GLY A O 1
ATOM 648 N N . ILE A 1 82 ? -17.352 0.753 7.624 1.00 91.94 82 ILE A N 1
ATOM 649 C CA . ILE A 1 82 ? -16.196 1.512 8.112 1.00 91.94 82 ILE A CA 1
ATOM 650 C C . ILE A 1 82 ? -14.980 1.097 7.287 1.00 91.94 82 ILE A C 1
ATOM 652 O O . ILE A 1 82 ? -14.712 -0.089 7.104 1.00 91.94 82 ILE A O 1
ATOM 656 N N . VAL A 1 83 ? -14.246 2.080 6.770 1.00 89.50 83 VAL A N 1
ATOM 657 C CA . VAL A 1 83 ? -12.993 1.837 6.049 1.00 89.50 83 VAL A CA 1
ATOM 658 C C . VAL A 1 83 ? -11.805 1.902 7.012 1.00 89.50 83 VAL A C 1
ATOM 660 O O . VAL A 1 83 ? -11.788 2.781 7.877 1.00 89.50 83 VAL A O 1
ATOM 663 N N . PRO A 1 84 ? -10.781 1.041 6.856 1.00 85.81 84 PRO A N 1
ATOM 664 C CA . PRO A 1 84 ? -9.527 1.202 7.580 1.00 85.81 84 PRO A CA 1
ATOM 665 C C . PRO A 1 84 ? -8.909 2.572 7.309 1.00 85.81 84 PRO A C 1
ATOM 667 O O . PRO A 1 84 ? -9.029 3.111 6.207 1.00 85.81 84 PRO A O 1
ATOM 670 N N . ALA A 1 85 ? -8.193 3.100 8.296 1.00 85.31 85 ALA A N 1
ATOM 671 C CA . ALA A 1 85 ? -7.363 4.289 8.170 1.00 85.31 85 ALA A CA 1
ATOM 672 C C . ALA A 1 85 ? -5.985 4.032 8.786 1.00 85.31 85 ALA A C 1
ATOM 674 O O . ALA A 1 85 ? -5.821 3.145 9.623 1.00 85.31 85 ALA A O 1
ATOM 675 N N . TRP A 1 86 ? -4.998 4.812 8.352 1.00 85.19 86 TRP A N 1
ATOM 676 C CA . TRP A 1 86 ? -3.636 4.748 8.875 1.00 85.19 86 TRP A CA 1
ATOM 677 C C . TRP A 1 86 ? -3.447 5.851 9.901 1.00 85.19 86 TRP A C 1
ATOM 679 O O . TRP A 1 86 ? -3.950 6.960 9.711 1.00 85.19 86 TRP A O 1
ATOM 689 N N . GLY A 1 87 ? -2.723 5.573 10.975 1.00 88.81 87 GLY A N 1
ATOM 690 C CA . GLY A 1 87 ? -2.566 6.543 12.041 1.00 88.81 87 GLY A CA 1
ATOM 691 C C . GLY A 1 87 ? -1.752 6.034 13.214 1.00 88.81 87 GLY A C 1
ATOM 692 O O . GLY A 1 87 ? -1.252 4.910 13.211 1.00 88.81 87 GLY A O 1
ATOM 693 N N . PHE A 1 88 ? -1.678 6.882 14.230 1.00 87.44 88 PHE A N 1
ATOM 694 C CA . PHE A 1 88 ? -1.110 6.578 15.532 1.00 87.44 88 PHE A CA 1
ATOM 695 C C . PHE A 1 88 ? -2.216 6.624 16.574 1.00 87.44 88 PHE A C 1
ATOM 697 O O . PHE A 1 88 ? -3.100 7.483 16.535 1.00 87.44 88 PHE A O 1
ATOM 704 N N . GLY A 1 89 ? -2.150 5.703 17.524 1.00 87.19 89 GLY A N 1
ATOM 705 C CA . GLY A 1 89 ? -3.056 5.650 18.652 1.00 87.19 89 GLY A CA 1
ATOM 706 C C . GLY A 1 89 ? -2.364 5.031 19.852 1.00 87.19 89 GLY A C 1
ATOM 707 O O . GLY A 1 89 ? -1.395 4.285 19.711 1.00 87.19 89 GLY A O 1
ATOM 708 N N . ILE A 1 90 ? -2.867 5.359 21.032 1.00 84.31 90 ILE A N 1
ATOM 709 C CA . ILE A 1 90 ? -2.367 4.841 22.297 1.00 84.31 90 ILE A CA 1
ATOM 710 C C . ILE A 1 90 ? -3.222 3.651 22.680 1.00 84.31 90 ILE A C 1
ATOM 712 O O . ILE A 1 90 ? -4.441 3.773 22.802 1.00 84.31 90 ILE A O 1
ATOM 716 N N . VAL A 1 91 ? -2.585 2.500 22.857 1.00 85.75 91 VAL A N 1
ATOM 717 C CA . VAL A 1 91 ? -3.251 1.306 23.372 1.00 85.75 91 VAL A CA 1
ATOM 718 C C . VAL A 1 91 ? -3.483 1.507 24.867 1.00 85.75 91 VAL A C 1
ATOM 720 O O . VAL A 1 91 ? -2.532 1.525 25.639 1.00 85.75 91 VAL A O 1
ATOM 723 N N . LEU A 1 92 ? -4.744 1.686 25.260 1.00 83.44 92 LEU A N 1
ATOM 724 C CA . LEU A 1 92 ? -5.143 1.855 26.659 1.00 83.44 92 LEU A CA 1
ATOM 725 C C . LEU A 1 92 ? -5.312 0.501 27.352 1.00 83.44 92 LEU A C 1
ATOM 727 O O . LEU A 1 92 ? -4.928 0.331 28.502 1.00 83.44 92 LEU A O 1
ATOM 731 N N . GLU A 1 93 ? -5.891 -0.466 26.640 1.00 86.62 93 GLU A N 1
ATOM 732 C CA . GLU A 1 93 ? -6.114 -1.834 27.111 1.00 86.62 93 GLU A CA 1
ATOM 733 C C . GLU A 1 93 ? -6.035 -2.791 25.914 1.00 86.62 93 GLU A C 1
ATOM 735 O O . GLU A 1 93 ? -6.473 -2.450 24.812 1.00 86.62 93 GLU A O 1
ATOM 740 N N . SER A 1 94 ? -5.508 -3.999 26.112 1.00 88.50 94 SER A N 1
ATOM 741 C CA . SER A 1 94 ? -5.461 -5.045 25.085 1.00 88.50 94 SER A CA 1
ATOM 742 C C . SER A 1 94 ? -5.573 -6.423 25.724 1.00 88.50 94 SER A C 1
ATOM 744 O O . SER A 1 94 ? -4.970 -6.674 26.767 1.00 88.50 94 SER A O 1
ATOM 746 N N . ASN A 1 95 ? -6.315 -7.321 25.083 1.00 90.94 95 ASN A N 1
ATOM 747 C CA . ASN A 1 95 ? -6.332 -8.750 25.397 1.00 90.94 95 ASN A CA 1
ATOM 748 C C . ASN A 1 95 ? -6.247 -9.608 24.123 1.00 90.94 95 ASN A C 1
ATOM 750 O O . ASN A 1 95 ? -6.775 -10.719 24.085 1.00 90.94 95 ASN A O 1
ATOM 754 N N . LEU A 1 96 ? -5.599 -9.076 23.080 1.00 90.81 96 LEU A N 1
ATOM 755 C CA . LEU A 1 96 ? -5.352 -9.799 21.834 1.00 90.81 96 LEU A CA 1
ATOM 756 C C . LEU A 1 96 ? -4.542 -11.074 22.091 1.00 90.81 96 LEU A C 1
ATOM 758 O O . LEU A 1 96 ? -3.599 -11.080 22.888 1.00 90.81 96 LEU A O 1
ATOM 762 N N . ILE A 1 97 ? -4.864 -12.136 21.356 1.00 91.94 97 ILE A N 1
ATOM 763 C CA . ILE A 1 97 ? -4.110 -13.388 21.396 1.00 91.94 97 ILE A CA 1
ATOM 764 C C . ILE A 1 97 ? -2.952 -13.271 20.406 1.00 91.94 97 ILE A C 1
ATOM 766 O O . ILE A 1 97 ? -3.125 -13.438 19.197 1.00 91.94 97 ILE A O 1
ATOM 770 N N . LEU A 1 98 ? -1.769 -12.955 20.932 1.00 92.88 98 LEU A N 1
ATOM 771 C CA . LEU A 1 98 ? -0.549 -12.768 20.153 1.00 92.88 98 LEU A CA 1
ATOM 772 C C . LEU A 1 98 ? 0.410 -13.949 20.325 1.00 92.88 98 LEU A C 1
ATOM 774 O O . LEU A 1 98 ? 0.641 -14.428 21.434 1.00 92.88 98 LEU A O 1
ATOM 778 N N . GLN A 1 99 ? 1.022 -14.366 19.224 1.00 94.88 99 GLN A N 1
ATOM 779 C CA . GLN A 1 99 ? 2.129 -15.312 19.193 1.00 94.88 99 GLN A CA 1
ATOM 780 C C . GLN A 1 99 ? 3.404 -14.578 18.777 1.00 94.88 99 GLN A C 1
ATOM 782 O O . GLN A 1 99 ? 3.391 -13.837 17.798 1.00 94.88 99 GLN A O 1
ATOM 787 N N . ALA A 1 100 ? 4.508 -14.781 19.497 1.00 94.81 100 ALA A N 1
ATOM 788 C CA . ALA A 1 100 ? 5.800 -14.227 19.098 1.00 94.81 100 ALA A CA 1
ATOM 789 C C . ALA A 1 100 ? 6.221 -14.762 17.717 1.00 94.81 100 ALA A C 1
ATOM 791 O O . ALA A 1 100 ? 5.966 -15.922 17.379 1.00 94.81 100 ALA A O 1
ATOM 792 N N . SER A 1 101 ? 6.868 -13.917 16.921 1.00 91.75 101 SER A N 1
ATOM 793 C CA . SER A 1 101 ? 7.370 -14.260 15.590 1.00 91.75 101 SER A CA 1
ATOM 794 C C . SER A 1 101 ? 8.760 -13.694 15.361 1.00 91.75 101 SER A C 1
ATOM 796 O O . SER A 1 101 ? 9.151 -12.737 16.019 1.00 91.75 101 SER A O 1
ATOM 798 N N . GLU A 1 102 ? 9.464 -14.242 14.377 1.00 86.81 102 GLU A N 1
ATOM 799 C CA . GLU A 1 102 ? 10.788 -13.766 13.993 1.00 86.81 102 GLU A CA 1
ATOM 800 C C . GLU A 1 102 ? 10.719 -12.558 13.041 1.00 86.81 102 GLU A C 1
ATOM 802 O O . GLU A 1 102 ? 9.935 -12.581 12.081 1.00 86.81 102 GLU A O 1
ATOM 807 N N . PRO A 1 103 ? 11.582 -11.541 13.224 1.00 86.19 103 PRO A N 1
ATOM 808 C CA . PRO A 1 103 ? 12.612 -11.442 14.268 1.00 86.19 103 PRO A CA 1
ATOM 809 C C . PRO A 1 103 ? 12.054 -10.949 15.615 1.00 86.19 103 PRO A C 1
ATOM 811 O O . PRO A 1 103 ? 10.947 -10.413 15.661 1.00 86.19 103 PRO A O 1
ATOM 814 N N . ASP A 1 104 ? 12.842 -11.049 16.688 1.00 89.19 104 ASP A N 1
ATOM 815 C CA . ASP A 1 104 ? 12.486 -10.547 18.026 1.00 89.19 104 ASP A CA 1
ATOM 816 C C . ASP A 1 104 ? 11.778 -9.178 18.012 1.00 89.19 104 ASP A C 1
ATOM 818 O O . ASP A 1 104 ? 12.114 -8.258 17.255 1.00 89.19 104 ASP A O 1
ATOM 822 N N . GLY A 1 105 ? 10.759 -9.045 18.865 1.00 86.50 105 GLY A N 1
ATOM 823 C CA . GLY A 1 105 ? 9.893 -7.865 18.914 1.00 86.50 105 GLY A CA 1
ATOM 824 C C . GLY A 1 105 ? 8.778 -7.851 17.862 1.00 86.50 105 GLY A C 1
ATOM 825 O O . GLY A 1 105 ? 8.055 -6.856 17.777 1.00 86.50 105 GLY A O 1
ATOM 826 N N . HIS A 1 106 ? 8.604 -8.925 17.086 1.00 90.12 106 HIS A N 1
ATOM 827 C CA . HIS A 1 106 ? 7.446 -9.118 16.213 1.00 90.12 106 HIS A CA 1
ATOM 828 C C . HIS A 1 106 ? 6.465 -10.123 16.809 1.00 90.12 106 HIS A C 1
ATOM 830 O O . HIS A 1 106 ? 6.844 -11.086 17.476 1.00 90.12 106 HIS A O 1
ATOM 836 N N . TRP A 1 107 ? 5.187 -9.899 16.534 1.00 93.12 107 TRP A N 1
ATOM 837 C CA . TRP A 1 107 ? 4.085 -10.705 17.030 1.00 93.12 107 TRP A CA 1
ATOM 838 C C . TRP A 1 107 ? 3.039 -10.895 15.936 1.00 93.12 107 TRP A C 1
ATOM 840 O O . TRP A 1 107 ? 2.832 -10.019 15.097 1.00 93.12 107 TRP A O 1
ATOM 850 N N . VAL A 1 108 ? 2.341 -12.023 15.974 1.00 92.81 108 VAL A N 1
ATOM 851 C CA . VAL A 1 108 ? 1.231 -12.347 15.081 1.00 92.81 108 VAL A CA 1
ATOM 852 C C . VAL A 1 108 ? -0.030 -12.535 15.904 1.00 92.81 108 VAL A C 1
ATOM 854 O O . VAL A 1 108 ? -0.047 -13.333 16.835 1.00 92.81 108 VAL A O 1
ATOM 857 N N . GLU A 1 109 ? -1.099 -11.833 15.552 1.00 92.38 109 GLU A N 1
ATOM 858 C CA . GLU A 1 109 ? -2.422 -12.091 16.108 1.00 92.38 109 GLU A CA 1
ATOM 859 C C . GLU A 1 109 ? -3.014 -13.372 15.512 1.00 92.38 109 GLU A C 1
ATOM 861 O O . GLU A 1 109 ? -3.145 -13.511 14.292 1.00 92.38 109 GLU A O 1
ATOM 866 N N . VAL A 1 110 ? -3.386 -14.302 16.392 1.00 91.94 110 VAL A N 1
ATOM 867 C CA . VAL A 1 110 ? -3.878 -15.644 16.035 1.00 91.94 110 VAL A CA 1
ATOM 868 C C . VAL A 1 110 ? -5.346 -15.864 16.420 1.00 91.94 110 VAL A C 1
ATOM 870 O O . VAL A 1 110 ? -5.828 -16.995 16.437 1.00 91.94 110 VAL A O 1
ATOM 873 N N . SER A 1 111 ? -6.080 -14.788 16.715 1.00 89.12 111 SER A N 1
ATOM 874 C CA . SER A 1 111 ? -7.518 -14.824 16.999 1.00 89.12 111 SER A CA 1
ATOM 875 C C . SER A 1 111 ? -8.297 -15.421 15.813 1.00 89.12 111 SER A C 1
ATOM 877 O O . SER A 1 111 ? -8.102 -15.016 14.666 1.00 89.12 111 SER A O 1
ATOM 879 N N . LYS A 1 112 ? -9.250 -16.331 16.064 1.00 88.06 112 LYS A N 1
ATOM 880 C CA . LYS A 1 112 ? -9.995 -17.059 15.007 1.00 88.06 112 LYS A CA 1
ATOM 881 C C . LYS A 1 112 ? -10.668 -16.141 13.978 1.00 88.06 112 LYS A C 1
ATOM 883 O O . LYS A 1 112 ? -10.709 -16.440 12.788 1.00 88.06 112 LYS A O 1
ATOM 888 N N . HIS A 1 113 ? -11.198 -15.002 14.420 1.00 82.50 113 HIS A N 1
ATOM 889 C CA . HIS A 1 113 ? -11.879 -14.049 13.540 1.00 82.50 113 HIS A CA 1
ATOM 890 C C . HIS A 1 113 ? -10.927 -13.363 12.533 1.00 82.50 113 HIS A C 1
ATOM 892 O O . HIS A 1 113 ? -11.381 -12.803 11.538 1.00 82.50 113 HIS A O 1
ATOM 898 N N . ARG A 1 114 ? -9.609 -13.446 12.755 1.00 85.19 114 ARG A N 1
ATOM 899 C CA . ARG A 1 114 ? -8.553 -12.866 11.914 1.00 85.19 114 ARG A CA 1
ATOM 900 C C . ARG A 1 114 ? -8.030 -13.813 10.836 1.00 85.19 114 ARG A C 1
ATOM 902 O O . ARG A 1 114 ? -7.236 -13.396 9.996 1.00 85.19 114 ARG A O 1
ATOM 909 N N . GLU A 1 115 ? -8.466 -15.071 10.820 1.00 86.06 115 GLU A N 1
ATOM 910 C CA . GLU A 1 115 ? -8.054 -16.052 9.803 1.00 86.06 115 GLU A CA 1
ATOM 911 C C . GLU A 1 115 ? -8.536 -15.678 8.393 1.00 86.06 115 GLU A C 1
ATOM 913 O O . GLU A 1 115 ? -7.951 -16.102 7.397 1.00 86.06 115 GLU A O 1
ATOM 918 N N . GLN A 1 116 ? -9.603 -14.878 8.302 1.00 80.69 116 GLN A N 1
ATOM 919 C CA . GLN A 1 116 ? -10.251 -14.512 7.039 1.00 80.69 116 GLN A CA 1
ATOM 920 C C . GLN A 1 116 ? -9.658 -13.259 6.379 1.00 80.69 116 GLN A C 1
ATOM 922 O O . GLN A 1 116 ? -10.071 -12.906 5.275 1.00 80.69 116 GLN A O 1
ATOM 927 N N . VAL A 1 117 ? -8.713 -12.577 7.033 1.00 78.31 117 VAL A N 1
ATOM 928 C CA . VAL A 1 117 ? -8.110 -11.333 6.531 1.00 78.31 117 VAL A CA 1
ATOM 929 C C . VAL A 1 117 ? -6.679 -11.565 6.058 1.00 78.31 117 VAL A C 1
ATOM 931 O O . VAL A 1 117 ? -6.044 -12.568 6.384 1.00 78.31 117 V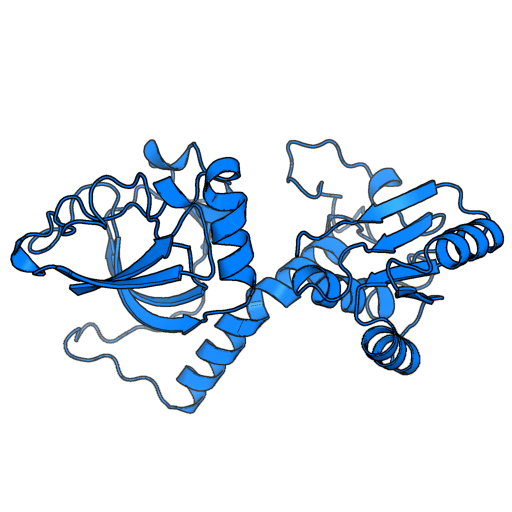AL A O 1
ATOM 934 N N . MET A 1 118 ? -6.139 -10.629 5.274 1.00 77.00 118 MET A N 1
ATOM 935 C CA . MET A 1 118 ? -4.745 -10.714 4.830 1.00 77.00 118 MET A CA 1
ATOM 936 C C . MET A 1 118 ? -3.792 -10.771 6.030 1.00 77.00 118 MET A C 1
ATOM 938 O O . MET A 1 118 ? -3.896 -9.962 6.951 1.00 77.00 118 MET A O 1
ATOM 942 N N . SER A 1 119 ? -2.810 -11.676 5.982 1.00 78.81 119 SER A N 1
ATOM 943 C CA . SER A 1 119 ? -1.906 -11.955 7.109 1.00 78.81 119 SER A CA 1
ATOM 944 C C . SER A 1 119 ? -1.119 -10.738 7.597 1.00 78.81 119 SER A C 1
ATOM 946 O O . SER A 1 119 ? -0.698 -10.722 8.749 1.00 78.81 119 SER A O 1
ATOM 948 N N . MET A 1 120 ? -0.927 -9.728 6.740 1.00 78.25 120 MET A N 1
ATOM 949 C CA . MET A 1 120 ? -0.272 -8.465 7.087 1.00 78.25 120 MET A CA 1
ATOM 950 C C . MET A 1 120 ? -1.020 -7.699 8.184 1.00 78.25 120 MET A C 1
ATOM 952 O O . MET A 1 120 ? -0.372 -7.090 9.025 1.00 78.25 120 MET A O 1
ATOM 956 N N . TYR A 1 121 ? -2.355 -7.765 8.224 1.00 80.12 121 TYR A N 1
ATOM 957 C CA . TYR A 1 121 ? -3.130 -7.098 9.275 1.00 80.12 121 TYR A CA 1
ATOM 958 C C . TYR A 1 121 ? -2.904 -7.715 10.650 1.00 80.12 121 TYR A C 1
ATOM 960 O O . TYR A 1 121 ? -3.133 -7.055 11.657 1.00 80.12 121 TYR A O 1
ATOM 968 N N . ASN A 1 122 ? -2.455 -8.967 10.692 1.00 87.62 122 ASN A N 1
ATOM 969 C CA . ASN A 1 122 ? -2.220 -9.699 11.928 1.00 87.62 122 ASN A CA 1
ATOM 970 C C . ASN A 1 122 ? -0.784 -9.516 12.431 1.00 87.62 122 ASN A C 1
ATOM 972 O O . ASN A 1 122 ? -0.444 -10.100 13.448 1.00 87.62 122 ASN A O 1
ATOM 976 N N . GLN A 1 123 ? 0.070 -8.764 11.729 1.00 88.31 123 GLN A N 1
ATOM 977 C CA . GLN A 1 123 ? 1.459 -8.547 12.131 1.00 88.31 123 GLN A CA 1
ATOM 978 C C . GLN A 1 123 ? 1.573 -7.304 13.013 1.00 88.31 123 GLN A C 1
ATOM 980 O O . GLN A 1 123 ? 1.160 -6.212 12.624 1.00 88.31 123 GLN A O 1
ATOM 985 N N . TYR A 1 124 ? 2.212 -7.463 14.163 1.00 88.12 124 TYR A N 1
ATOM 986 C CA . TYR A 1 124 ? 2.533 -6.398 15.098 1.00 88.12 124 TYR A CA 1
ATOM 987 C C . TYR A 1 124 ? 4.043 -6.346 15.284 1.00 88.12 124 TYR A C 1
ATOM 989 O O . TYR A 1 124 ? 4.714 -7.373 15.358 1.00 88.12 124 TYR A O 1
ATOM 997 N N . GLN A 1 125 ? 4.586 -5.139 15.375 1.00 85.62 125 GLN A N 1
ATOM 998 C CA . GLN A 1 125 ? 6.002 -4.928 15.631 1.00 85.62 125 GLN A CA 1
ATOM 999 C C . GLN A 1 125 ? 6.168 -3.898 16.739 1.00 85.62 125 GLN A C 1
ATOM 1001 O O . GLN A 1 125 ? 5.596 -2.811 16.678 1.00 85.62 125 GLN A O 1
ATOM 1006 N N . VAL A 1 126 ? 7.011 -4.214 17.716 1.00 80.38 126 VAL A N 1
ATOM 1007 C CA . VAL A 1 126 ? 7.452 -3.253 18.723 1.00 80.38 126 VAL A CA 1
ATOM 1008 C C . VAL A 1 126 ? 8.396 -2.248 18.051 1.00 80.38 126 VAL A C 1
ATOM 1010 O O . VAL A 1 126 ? 9.448 -2.616 17.523 1.00 80.38 126 VAL A O 1
ATOM 1013 N N . LYS A 1 127 ? 8.013 -0.967 18.036 1.00 68.94 127 LYS A N 1
ATOM 1014 C CA . LYS A 1 127 ? 8.801 0.139 17.470 1.00 68.94 127 LYS A CA 1
ATOM 1015 C C . LYS A 1 127 ? 8.926 1.269 18.486 1.00 68.94 127 LYS A C 1
ATOM 1017 O O . LYS A 1 127 ? 7.917 1.859 18.845 1.00 68.94 127 LYS A O 1
ATOM 1022 N N . GLY A 1 128 ? 10.163 1.591 18.872 1.00 56.78 128 GLY A N 1
ATOM 1023 C CA . GLY A 1 128 ? 10.467 2.636 19.854 1.00 56.78 128 GLY A CA 1
ATOM 1024 C C . GLY A 1 128 ? 10.020 2.247 21.267 1.00 56.78 128 GLY A C 1
ATOM 1025 O O . GLY A 1 128 ? 8.895 1.815 21.482 1.00 56.78 128 GLY A O 1
ATOM 1026 N N . HIS A 1 129 ? 10.896 2.372 22.260 1.00 49.09 129 HIS A N 1
ATOM 1027 C CA . HIS A 1 129 ? 10.449 2.414 23.653 1.00 49.09 129 HIS A CA 1
ATOM 1028 C C . HIS A 1 129 ? 10.119 3.869 23.969 1.00 49.09 129 HIS A C 1
ATOM 1030 O O . HIS A 1 129 ? 10.964 4.623 24.439 1.00 49.09 129 HIS A O 1
ATOM 1036 N N . HIS A 1 130 ? 8.899 4.289 23.643 1.00 55.03 130 HIS A N 1
ATOM 1037 C CA . HIS A 1 130 ? 8.320 5.432 24.330 1.00 55.03 130 HIS A CA 1
ATOM 1038 C C . HIS A 1 130 ? 7.646 4.851 25.563 1.00 55.03 130 HIS A C 1
ATOM 1040 O O . HIS A 1 130 ? 6.538 4.326 25.469 1.00 55.03 130 HIS A O 1
ATOM 1046 N N . GLU A 1 131 ? 8.346 4.870 26.697 1.00 53.75 131 GLU A N 1
ATOM 1047 C CA . GLU A 1 131 ? 7.690 4.714 27.990 1.00 53.75 131 GLU A CA 1
ATOM 1048 C C . GLU A 1 131 ? 6.718 5.886 28.118 1.00 53.75 131 GLU A C 1
ATOM 1050 O O . GLU A 1 131 ? 7.076 7.001 28.495 1.00 53.75 131 GLU A O 1
ATOM 1055 N N . LEU A 1 132 ? 5.483 5.661 27.680 1.00 60.44 132 LEU A N 1
ATOM 1056 C CA . LEU A 1 132 ? 4.389 6.532 28.040 1.00 60.44 132 LEU A CA 1
ATOM 1057 C C . LEU A 1 132 ? 4.269 6.429 29.560 1.00 60.44 132 LEU A C 1
ATOM 1059 O O . LEU A 1 132 ? 4.267 5.321 30.100 1.00 60.44 132 LEU A O 1
ATOM 1063 N N . SER A 1 133 ? 4.232 7.578 30.238 1.00 60.31 133 SER A N 1
ATOM 1064 C CA . SER A 1 133 ? 4.022 7.626 31.685 1.00 60.31 133 SER A CA 1
ATOM 1065 C C . SER A 1 133 ? 2.871 6.693 32.066 1.00 60.31 133 SER A C 1
ATOM 1067 O O . SER A 1 133 ? 1.850 6.648 31.377 1.00 60.31 133 SER A O 1
ATOM 1069 N N . SER A 1 134 ? 3.022 5.964 33.172 1.00 60.44 134 SER A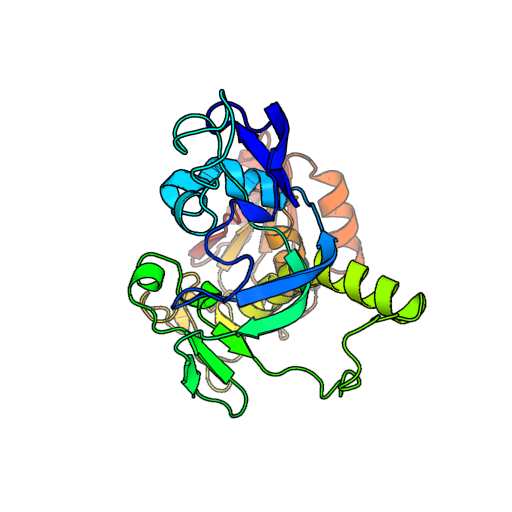 N 1
ATOM 1070 C CA . SER A 1 134 ? 1.932 5.164 33.741 1.00 60.44 134 SER A CA 1
ATOM 1071 C C . SER A 1 134 ? 0.737 6.026 34.167 1.00 60.44 134 SER A C 1
ATOM 1073 O O . SER A 1 134 ? -0.351 5.498 34.403 1.00 60.44 134 SER A O 1
ATOM 1075 N N . ASP A 1 135 ? 0.920 7.349 34.232 1.00 61.91 135 ASP A N 1
ATOM 1076 C CA . ASP A 1 135 ? -0.156 8.315 34.393 1.00 61.91 135 ASP A CA 1
ATOM 1077 C C . ASP A 1 135 ? -0.944 8.470 33.080 1.00 61.91 135 ASP A C 1
ATOM 1079 O O . ASP A 1 135 ? -0.582 9.206 32.162 1.00 61.91 135 ASP A O 1
ATOM 1083 N N . THR A 1 136 ? -2.037 7.715 32.996 1.00 57.59 136 THR A N 1
ATOM 1084 C CA . THR A 1 136 ? -2.928 7.597 31.830 1.00 57.59 136 THR A CA 1
ATOM 1085 C C . THR A 1 136 ? -3.880 8.786 31.655 1.00 57.59 136 THR A C 1
ATOM 1087 O O . THR A 1 136 ? -4.723 8.772 30.757 1.00 57.59 136 THR A O 1
ATOM 1090 N N . THR A 1 137 ? -3.785 9.815 32.504 1.00 57.38 137 THR A N 1
ATOM 1091 C CA . THR A 1 137 ? -4.793 10.883 32.579 1.00 57.38 137 THR A CA 1
ATOM 1092 C C . THR A 1 137 ? -4.658 11.959 31.497 1.00 57.38 137 THR A C 1
ATOM 1094 O O . THR A 1 137 ? -5.663 12.576 31.140 1.00 57.38 137 THR A O 1
ATOM 1097 N N . SER A 1 138 ? -3.478 12.138 30.888 1.00 64.94 138 SER A N 1
ATOM 1098 C CA . SER A 1 138 ? -3.341 12.873 29.621 1.00 64.94 138 SER A CA 1
ATOM 1099 C C . SER A 1 138 ? -2.020 12.570 28.916 1.00 64.94 138 SER A C 1
ATOM 1101 O O . SER A 1 138 ? -0.948 12.839 29.455 1.00 64.94 138 SER A O 1
ATOM 1103 N N . PHE A 1 139 ? -2.092 12.086 27.677 1.00 74.44 139 PHE A N 1
ATOM 1104 C CA . PHE A 1 139 ? -0.930 11.999 26.800 1.00 74.44 139 PHE A CA 1
ATOM 1105 C C . PHE A 1 139 ? -0.842 13.264 25.952 1.00 74.44 139 PHE A C 1
ATOM 1107 O O . PHE A 1 139 ? -1.760 13.576 25.193 1.00 74.44 139 PHE A O 1
ATOM 1114 N N . THR A 1 140 ? 0.261 13.992 26.076 1.00 78.81 140 THR A N 1
ATOM 1115 C CA . THR A 1 140 ? 0.567 15.155 25.243 1.00 78.81 140 THR A CA 1
ATOM 1116 C C . THR A 1 140 ? 1.816 14.870 24.424 1.00 78.81 140 THR A C 1
ATOM 1118 O O . THR A 1 140 ? 2.826 14.396 24.937 1.00 78.81 140 THR A O 1
ATOM 1121 N N . PHE A 1 141 ? 1.733 15.145 23.125 1.00 84.69 141 PHE A N 1
ATOM 1122 C CA . PHE A 1 141 ? 2.851 15.002 22.201 1.00 84.69 141 PHE A CA 1
ATOM 1123 C C . PHE A 1 141 ? 3.297 16.396 21.751 1.00 84.69 141 PHE A C 1
ATOM 1125 O O . PHE A 1 141 ? 2.433 17.219 21.429 1.00 84.69 141 PHE A O 1
ATOM 1132 N N . PRO A 1 142 ? 4.609 16.684 21.703 1.00 89.06 142 PRO A N 1
ATOM 1133 C CA . PRO A 1 142 ? 5.116 17.905 21.090 1.00 89.06 142 PRO A CA 1
ATOM 1134 C C . PRO A 1 142 ? 4.647 18.036 19.636 1.00 89.06 142 PRO A C 1
ATOM 1136 O O . PRO A 1 142 ? 4.507 17.036 18.928 1.00 89.06 142 PRO A O 1
ATOM 1139 N N . GLU A 1 143 ? 4.463 19.270 19.165 1.00 90.94 143 GLU A N 1
ATOM 1140 C CA . GLU A 1 143 ? 4.014 19.554 17.793 1.00 90.94 143 GLU A CA 1
ATOM 1141 C C . GLU A 1 143 ? 4.917 18.903 16.735 1.00 90.94 143 GLU A C 1
ATOM 1143 O O . GLU A 1 143 ? 4.430 18.333 15.759 1.00 90.94 143 GLU A O 1
ATOM 1148 N N . GLU A 1 144 ? 6.233 18.905 16.959 1.00 90.38 144 GLU A N 1
ATOM 1149 C CA . GLU A 1 144 ? 7.191 18.244 16.073 1.00 90.38 144 GLU A CA 1
ATOM 1150 C C . GLU A 1 144 ? 6.920 16.735 15.957 1.00 90.38 144 GLU A C 1
ATOM 1152 O O . GLU A 1 144 ? 6.909 16.184 14.855 1.00 90.38 144 GLU A O 1
ATOM 1157 N N . GLN A 1 145 ? 6.628 16.068 17.077 1.00 86.88 145 GLN A N 1
ATOM 1158 C CA . GLN A 1 145 ? 6.321 14.640 17.090 1.00 86.88 145 GLN A CA 1
ATOM 1159 C C . GLN A 1 145 ? 4.983 14.352 16.396 1.00 86.88 145 GLN A C 1
ATOM 1161 O O . GLN A 1 145 ? 4.893 13.408 15.610 1.00 86.88 145 GLN A O 1
ATOM 1166 N N . LEU A 1 146 ? 3.962 15.185 16.625 1.00 89.00 146 LEU A N 1
ATOM 1167 C CA . LEU A 1 146 ? 2.681 15.088 15.917 1.00 89.00 146 LEU A CA 1
ATOM 1168 C C . LEU A 1 146 ? 2.856 15.273 14.405 1.00 89.00 146 LEU A C 1
ATOM 1170 O O . LEU A 1 146 ? 2.265 14.530 13.622 1.00 89.00 146 LEU A O 1
ATOM 1174 N N . SER A 1 147 ? 3.707 16.212 13.990 1.00 90.38 147 SER A N 1
ATOM 1175 C CA . SER A 1 147 ? 4.042 16.436 12.583 1.00 90.38 147 SER A CA 1
ATOM 1176 C C . SER A 1 147 ? 4.720 15.208 11.970 1.00 90.38 147 SER A C 1
ATOM 1178 O O . SER A 1 147 ? 4.293 14.722 10.922 1.00 90.38 147 SER A O 1
ATOM 1180 N N . GLN A 1 148 ? 5.710 14.622 12.651 1.00 88.38 148 GLN A N 1
ATOM 1181 C CA . GLN A 1 148 ? 6.366 13.388 12.201 1.00 88.38 148 GLN A CA 1
ATOM 1182 C C . GLN A 1 148 ? 5.379 12.214 12.093 1.00 88.38 148 GLN A C 1
ATOM 1184 O O . GLN A 1 148 ? 5.377 11.502 11.086 1.00 88.38 148 GLN A O 1
ATOM 1189 N N . MET A 1 149 ? 4.497 12.040 13.085 1.00 89.38 149 MET A N 1
ATOM 1190 C CA . MET A 1 149 ? 3.423 11.042 13.054 1.00 89.38 149 MET A CA 1
ATOM 1191 C C . MET A 1 149 ? 2.470 11.269 11.874 1.00 89.38 149 MET A C 1
ATOM 1193 O O . MET A 1 149 ? 2.095 10.315 11.190 1.00 89.38 149 MET A O 1
ATOM 1197 N N . ALA A 1 150 ? 2.096 12.516 11.588 1.00 89.75 150 ALA A N 1
ATOM 1198 C CA . ALA A 1 150 ? 1.237 12.851 10.457 1.00 89.75 150 ALA A CA 1
ATOM 1199 C C . ALA A 1 150 ? 1.908 12.524 9.115 1.00 89.75 150 ALA A C 1
ATOM 1201 O O . ALA A 1 150 ? 1.313 11.828 8.288 1.00 89.75 150 ALA A O 1
ATOM 1202 N N . TRP A 1 151 ? 3.166 12.934 8.923 1.00 89.25 151 TRP A N 1
ATOM 1203 C CA . TRP A 1 151 ? 3.942 12.607 7.723 1.00 89.25 151 TRP A CA 1
ATOM 1204 C C . TRP A 1 151 ? 4.101 11.097 7.538 1.00 89.25 151 TRP A C 1
ATOM 1206 O O . TRP A 1 151 ? 3.884 10.578 6.441 1.00 89.25 151 TRP A O 1
ATOM 1216 N N . PHE A 1 152 ? 4.418 10.368 8.609 1.00 87.31 152 PHE A N 1
ATOM 1217 C CA . PHE A 1 152 ? 4.528 8.917 8.540 1.00 87.31 152 PHE A CA 1
ATOM 1218 C C . PHE A 1 152 ? 3.185 8.254 8.213 1.00 87.31 152 PHE A C 1
ATOM 1220 O O . PHE A 1 152 ? 3.138 7.377 7.354 1.00 87.31 152 PHE A O 1
ATOM 1227 N N . SER A 1 153 ? 2.087 8.695 8.831 1.00 86.25 153 SER A N 1
ATOM 1228 C CA . SER A 1 153 ? 0.749 8.140 8.571 1.00 86.25 153 SER A CA 1
ATOM 1229 C C . SER A 1 153 ? 0.322 8.340 7.115 1.00 86.25 153 SER A C 1
ATOM 1231 O O . SER A 1 153 ? -0.239 7.435 6.504 1.00 86.25 153 SER A O 1
ATOM 1233 N N . LEU A 1 154 ? 0.633 9.507 6.540 1.00 85.50 154 LEU A N 1
ATOM 1234 C CA . LEU A 1 154 ? 0.281 9.847 5.162 1.00 85.50 154 LEU A CA 1
ATOM 1235 C C . LEU A 1 154 ? 1.133 9.109 4.122 1.00 85.50 154 LEU A C 1
ATOM 1237 O O . LEU A 1 154 ? 0.604 8.678 3.096 1.00 85.50 154 LEU A O 1
ATOM 1241 N N . PHE A 1 155 ? 2.442 8.981 4.356 1.00 83.94 155 PHE A N 1
ATOM 1242 C CA . PHE A 1 155 ? 3.390 8.567 3.315 1.00 83.94 155 PHE A CA 1
ATOM 1243 C C . PHE A 1 155 ? 4.126 7.258 3.603 1.00 83.94 155 PHE A C 1
ATOM 1245 O O . PHE A 1 155 ? 4.599 6.613 2.665 1.00 83.94 155 PHE A O 1
ATOM 1252 N N . GLY A 1 156 ? 4.218 6.836 4.864 1.00 82.75 156 GLY A N 1
ATOM 1253 C CA . GLY A 1 156 ? 5.041 5.706 5.299 1.00 82.75 156 GLY A CA 1
ATOM 1254 C C . GLY A 1 156 ? 4.712 4.417 4.551 1.00 82.75 156 GLY A C 1
ATOM 1255 O O . GLY A 1 156 ? 5.578 3.857 3.878 1.00 82.75 156 GLY A O 1
ATOM 1256 N N . ALA A 1 157 ? 3.443 4.002 4.573 1.00 78.12 157 ALA A N 1
ATOM 1257 C CA . ALA A 1 157 ? 2.988 2.779 3.908 1.00 78.12 157 ALA A CA 1
ATOM 1258 C C . ALA A 1 157 ? 3.263 2.780 2.391 1.00 78.12 157 ALA A C 1
ATOM 1260 O O . ALA A 1 157 ? 3.611 1.750 1.807 1.00 78.12 157 ALA A O 1
ATOM 1261 N N . ILE A 1 158 ? 3.146 3.947 1.751 1.00 81.12 158 ILE A N 1
ATOM 1262 C CA . ILE A 1 158 ? 3.319 4.118 0.304 1.00 81.12 158 ILE A CA 1
ATOM 1263 C C . ILE A 1 158 ? 4.776 3.863 -0.091 1.00 81.12 158 ILE A C 1
ATOM 1265 O O . ILE A 1 158 ? 5.062 3.047 -0.973 1.00 81.12 158 ILE A O 1
ATOM 1269 N N . TRP A 1 159 ? 5.706 4.537 0.588 1.00 85.19 159 TRP A N 1
ATOM 1270 C CA . TRP A 1 159 ? 7.136 4.394 0.323 1.00 85.19 159 TRP A CA 1
ATOM 1271 C C . TRP A 1 159 ? 7.660 3.023 0.732 1.00 85.19 159 TRP A C 1
ATOM 1273 O O . TRP A 1 159 ? 8.474 2.441 0.013 1.00 85.19 159 TRP A O 1
ATOM 1283 N N . GLN A 1 160 ? 7.156 2.483 1.843 1.00 87.06 160 GLN A N 1
ATOM 1284 C CA . GLN A 1 160 ? 7.503 1.144 2.297 1.00 87.06 160 GLN A CA 1
ATOM 1285 C C . GLN A 1 160 ? 7.076 0.086 1.277 1.00 87.06 160 GLN A C 1
ATOM 1287 O O . GLN A 1 160 ? 7.873 -0.788 0.951 1.00 87.06 160 GLN A O 1
ATOM 1292 N N . THR A 1 161 ? 5.871 0.185 0.711 1.00 86.19 161 THR A N 1
ATOM 1293 C CA . THR A 1 161 ? 5.408 -0.775 -0.304 1.00 86.19 161 THR A CA 1
ATOM 1294 C C . THR A 1 161 ? 6.295 -0.739 -1.546 1.00 86.19 161 THR A C 1
ATOM 1296 O O . THR A 1 161 ? 6.759 -1.784 -1.998 1.00 86.19 161 THR A O 1
ATOM 1299 N N . GLY A 1 162 ? 6.603 0.455 -2.063 1.00 90.62 162 GLY A N 1
ATOM 1300 C CA . GLY A 1 162 ? 7.521 0.598 -3.194 1.00 90.62 162 GLY A CA 1
ATOM 1301 C C . GLY A 1 162 ? 8.903 0.007 -2.908 1.00 90.62 162 GLY A C 1
ATOM 1302 O O . GLY A 1 162 ? 9.454 -0.715 -3.741 1.00 90.62 162 GLY A O 1
ATOM 1303 N N . TYR A 1 163 ? 9.446 0.277 -1.715 1.00 91.75 163 TYR A N 1
ATOM 1304 C CA . TYR A 1 163 ? 10.715 -0.289 -1.258 1.00 91.75 163 TYR A CA 1
ATOM 1305 C C . TYR A 1 163 ? 10.673 -1.819 -1.222 1.00 91.75 163 TYR A C 1
ATOM 1307 O O . TYR A 1 163 ? 11.559 -2.456 -1.785 1.00 91.75 163 TYR A O 1
ATOM 1315 N N . LEU A 1 164 ? 9.638 -2.413 -0.622 1.00 91.00 164 LEU A N 1
ATOM 1316 C CA . LEU A 1 164 ? 9.493 -3.866 -0.514 1.00 91.00 164 LEU A CA 1
ATOM 1317 C C . LEU A 1 164 ? 9.362 -4.531 -1.890 1.00 91.00 164 LEU A C 1
ATOM 1319 O O . LEU A 1 164 ? 10.012 -5.548 -2.133 1.00 91.00 164 LEU A O 1
ATOM 1323 N N . LEU A 1 165 ? 8.595 -3.932 -2.809 1.00 92.25 165 LEU A N 1
ATOM 1324 C CA . LEU A 1 165 ? 8.480 -4.420 -4.184 1.00 92.25 165 LEU A CA 1
ATOM 1325 C C . LEU A 1 165 ? 9.839 -4.429 -4.888 1.00 92.25 165 LEU A C 1
ATOM 1327 O O . LEU A 1 165 ? 10.200 -5.428 -5.494 1.00 92.25 165 LEU A O 1
ATOM 1331 N N . ASN A 1 166 ? 10.632 -3.363 -4.782 1.00 93.75 166 ASN A N 1
ATOM 1332 C CA . ASN A 1 166 ? 11.960 -3.324 -5.401 1.00 93.75 166 ASN A CA 1
ATOM 1333 C C . ASN A 1 166 ? 12.968 -4.256 -4.706 1.00 93.75 166 ASN A C 1
ATOM 1335 O O . ASN A 1 166 ? 13.796 -4.879 -5.366 1.00 93.75 166 ASN A O 1
ATOM 1339 N N . ARG A 1 167 ? 12.906 -4.355 -3.373 1.00 93.31 167 ARG A N 1
ATOM 1340 C CA . ARG A 1 167 ? 13.873 -5.104 -2.562 1.00 93.31 167 ARG A CA 1
ATOM 1341 C C . ARG A 1 167 ? 13.662 -6.610 -2.609 1.00 93.31 167 ARG A C 1
ATOM 1343 O O . ARG A 1 167 ? 14.652 -7.332 -2.596 1.00 93.31 167 ARG A O 1
ATOM 1350 N N . HIS A 1 168 ? 12.406 -7.056 -2.620 1.00 92.38 168 HIS A N 1
ATOM 1351 C CA . HIS A 1 168 ? 12.040 -8.463 -2.454 1.00 92.38 168 HIS A CA 1
ATOM 1352 C C . HIS A 1 168 ? 11.276 -9.022 -3.651 1.00 92.38 168 HIS A C 1
ATOM 1354 O O . HIS A 1 168 ? 11.578 -10.125 -4.086 1.00 92.38 168 HIS A O 1
ATOM 1360 N N . THR A 1 169 ? 10.312 -8.296 -4.222 1.00 93.81 169 THR A N 1
ATOM 1361 C CA . THR A 1 169 ? 9.562 -8.820 -5.380 1.00 93.81 169 THR A CA 1
ATOM 1362 C C . THR A 1 169 ? 10.387 -8.755 -6.658 1.00 93.81 169 THR A C 1
ATOM 1364 O O . THR A 1 169 ? 10.504 -9.743 -7.368 1.00 93.81 169 THR A O 1
ATOM 1367 N N . PHE A 1 170 ? 11.040 -7.632 -6.920 1.00 95.12 170 PHE A N 1
ATOM 1368 C CA . PHE A 1 170 ? 11.896 -7.413 -8.085 1.00 95.12 170 PHE A CA 1
ATOM 1369 C C . PHE A 1 170 ? 13.356 -7.244 -7.663 1.00 95.12 170 PHE A C 1
ATOM 1371 O O . PHE A 1 170 ? 14.056 -6.352 -8.154 1.00 95.12 170 PHE A O 1
ATOM 1378 N N . THR A 1 171 ? 13.783 -8.062 -6.694 1.00 95.00 171 THR A N 1
ATOM 1379 C CA . THR A 1 171 ? 15.124 -7.999 -6.104 1.00 95.00 171 THR A CA 1
ATOM 1380 C C . THR A 1 171 ? 16.207 -7.988 -7.183 1.00 95.00 171 THR A C 1
ATOM 1382 O O . THR A 1 171 ? 16.166 -8.754 -8.141 1.00 95.00 171 THR A O 1
ATOM 1385 N N . SER A 1 172 ? 17.186 -7.098 -7.026 1.00 94.06 172 SER A N 1
ATOM 1386 C CA . SER A 1 172 ? 18.402 -7.091 -7.856 1.00 94.06 172 SER A CA 1
ATOM 1387 C C . SER A 1 172 ? 19.483 -8.033 -7.323 1.00 94.06 172 SER A C 1
ATOM 1389 O O . SER A 1 172 ? 20.507 -8.204 -7.970 1.00 94.06 172 SER A O 1
ATOM 1391 N N . ASP A 1 173 ? 19.273 -8.594 -6.132 1.00 93.44 173 ASP A N 1
ATOM 1392 C CA . ASP A 1 173 ? 20.235 -9.439 -5.434 1.00 93.44 173 ASP A CA 1
ATOM 1393 C C . ASP A 1 173 ? 19.483 -10.600 -4.763 1.00 93.44 173 ASP A C 1
ATOM 1395 O O . ASP A 1 173 ? 19.113 -10.515 -3.584 1.00 93.44 173 ASP A O 1
ATOM 1399 N N . PRO A 1 174 ? 19.145 -11.648 -5.533 1.00 93.06 174 PRO A N 1
ATOM 1400 C CA . PRO A 1 174 ? 18.324 -12.750 -5.047 1.00 93.06 174 PRO A CA 1
ATOM 1401 C C . PRO A 1 174 ? 19.043 -13.658 -4.042 1.00 93.06 174 PRO A C 1
ATOM 1403 O O . PRO A 1 174 ? 18.366 -14.429 -3.365 1.00 93.06 174 PRO A O 1
ATOM 1406 N N . GLU A 1 175 ? 20.376 -13.588 -3.943 1.00 92.44 175 GLU A N 1
ATOM 1407 C CA . GLU A 1 175 ? 21.133 -14.368 -2.956 1.00 92.44 175 GLU A CA 1
ATOM 1408 C C . GLU A 1 175 ? 21.024 -13.747 -1.565 1.00 92.44 175 GLU A C 1
ATOM 1410 O O . GLU A 1 175 ? 20.826 -14.462 -0.584 1.00 92.44 175 GLU A O 1
ATOM 1415 N N . ILE A 1 176 ? 21.107 -12.414 -1.469 1.00 91.38 176 ILE A N 1
ATOM 1416 C CA . ILE A 1 176 ? 20.946 -11.723 -0.184 1.00 91.38 176 ILE A CA 1
ATOM 1417 C C . ILE A 1 176 ? 19.457 -11.542 0.157 1.00 91.38 176 ILE A C 1
ATOM 1419 O O . ILE A 1 176 ? 19.069 -11.611 1.323 1.00 91.38 176 ILE A O 1
ATOM 1423 N N . TYR A 1 177 ? 18.601 -11.333 -0.848 1.00 91.44 177 TYR A N 1
ATOM 1424 C CA . TYR A 1 177 ? 17.169 -11.084 -0.662 1.00 91.44 177 TYR A CA 1
ATOM 1425 C C . TYR A 1 177 ? 16.367 -12.047 -1.524 1.00 91.44 177 TYR A C 1
ATOM 1427 O O . TYR A 1 177 ? 16.044 -11.705 -2.664 1.00 91.44 177 TYR A O 1
ATOM 1435 N N . PRO A 1 178 ? 16.017 -13.227 -0.984 1.00 91.19 178 PRO A N 1
ATOM 1436 C CA . PRO A 1 178 ? 15.223 -14.208 -1.701 1.00 91.19 178 PRO A CA 1
ATOM 1437 C C . PRO A 1 178 ? 13.945 -13.577 -2.270 1.00 91.19 178 PRO A C 1
ATOM 1439 O O . PRO A 1 178 ? 13.263 -12.844 -1.540 1.00 91.19 178 PRO A O 1
ATOM 1442 N N . PRO A 1 179 ? 13.611 -13.839 -3.546 1.00 92.88 179 PRO A N 1
ATOM 1443 C CA . PRO A 1 179 ? 12.425 -13.271 -4.158 1.00 92.88 179 PRO A CA 1
ATOM 1444 C C . PRO A 1 179 ? 11.142 -13.645 -3.410 1.00 92.88 179 PRO A C 1
ATOM 1446 O O . PRO A 1 179 ? 10.946 -14.795 -3.015 1.00 92.88 179 PRO A O 1
ATOM 1449 N N . ILE A 1 180 ? 10.246 -12.672 -3.235 1.00 90.62 180 ILE A N 1
ATOM 1450 C CA . ILE A 1 180 ? 8.931 -12.883 -2.616 1.00 90.62 180 ILE A CA 1
ATOM 1451 C C . ILE A 1 180 ? 7.855 -12.402 -3.580 1.00 90.62 180 ILE A C 1
ATOM 1453 O O . ILE A 1 180 ? 7.859 -11.241 -3.998 1.00 90.62 180 ILE A O 1
ATOM 1457 N N . GLY A 1 181 ? 6.911 -13.289 -3.897 1.00 88.62 181 GLY A N 1
ATOM 1458 C CA . GLY A 1 181 ? 5.786 -12.957 -4.761 1.00 88.62 181 GLY A CA 1
ATOM 1459 C C . GLY A 1 181 ? 4.984 -11.765 -4.229 1.00 88.62 181 GLY A C 1
ATOM 1460 O O . GLY A 1 181 ? 4.909 -11.565 -3.013 1.00 88.62 181 GLY A O 1
ATOM 1461 N N . PRO A 1 182 ? 4.340 -10.981 -5.109 1.00 81.62 182 PRO A N 1
ATOM 1462 C CA . PRO A 1 182 ? 3.604 -9.778 -4.710 1.00 81.62 182 PRO A CA 1
ATOM 1463 C C . PRO A 1 182 ? 2.428 -10.067 -3.760 1.00 81.62 182 PRO A C 1
ATOM 1465 O O . PRO A 1 182 ? 1.997 -9.182 -3.029 1.00 81.62 182 PRO A O 1
ATOM 1468 N N . LEU A 1 183 ? 1.938 -11.314 -3.724 1.00 77.12 183 LEU A N 1
ATOM 1469 C CA . LEU A 1 183 ? 0.904 -11.793 -2.794 1.00 77.12 183 LEU A CA 1
ATOM 1470 C C . LEU A 1 183 ? 1.480 -12.651 -1.647 1.00 77.12 183 LEU A C 1
ATOM 1472 O O . LEU A 1 183 ? 0.763 -13.408 -0.992 1.00 77.12 183 LEU A O 1
ATOM 1476 N N . GLY A 1 184 ? 2.787 -12.552 -1.400 1.00 74.56 184 GLY A N 1
ATOM 1477 C CA . GLY A 1 184 ? 3.497 -13.261 -0.339 1.00 74.56 184 GLY A CA 1
ATOM 1478 C C . GLY A 1 184 ? 3.970 -14.669 -0.717 1.00 74.56 184 GLY A C 1
ATOM 1479 O O . GLY A 1 184 ? 3.932 -15.090 -1.871 1.00 74.56 184 GLY A O 1
ATOM 1480 N N . LYS A 1 185 ? 4.421 -15.420 0.300 1.00 67.44 185 LYS A N 1
ATOM 1481 C CA . LYS A 1 185 ? 5.139 -16.707 0.160 1.00 67.44 185 LYS A CA 1
ATOM 1482 C C . LYS A 1 185 ? 4.343 -17.839 -0.505 1.00 67.44 185 LYS A C 1
ATOM 1484 O O . LYS A 1 185 ? 4.926 -18.857 -0.856 1.00 67.44 185 LYS A O 1
ATOM 1489 N N . LYS A 1 186 ? 3.021 -17.697 -0.639 1.00 71.38 186 LYS A N 1
ATOM 1490 C CA . LYS A 1 186 ? 2.152 -18.727 -1.232 1.00 71.38 186 LYS A CA 1
ATOM 1491 C C . LYS A 1 186 ? 2.151 -18.704 -2.762 1.00 71.38 186 LYS A C 1
ATOM 1493 O O . LYS A 1 186 ? 1.688 -19.662 -3.369 1.00 71.38 186 LYS A O 1
ATOM 1498 N N . VAL A 1 187 ? 2.656 -17.633 -3.374 1.00 75.81 187 VAL A N 1
ATOM 1499 C CA . VAL A 1 187 ? 2.808 -17.535 -4.827 1.00 75.81 187 VAL A CA 1
ATOM 1500 C C . VAL A 1 187 ? 4.258 -17.862 -5.181 1.00 75.81 187 VAL A C 1
ATOM 1502 O O . VAL A 1 187 ? 5.148 -17.145 -4.716 1.00 75.81 187 VAL A O 1
ATOM 1505 N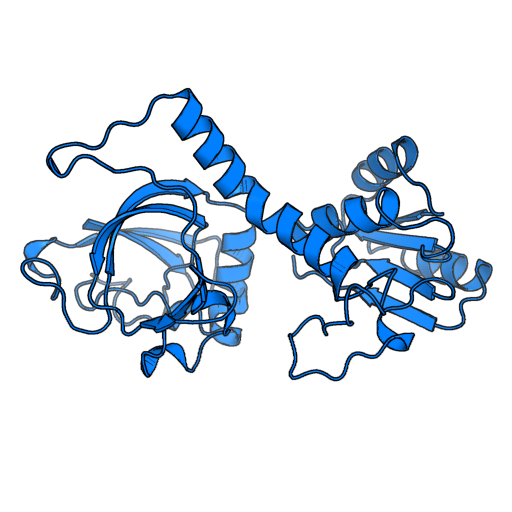 N . PRO A 1 188 ? 4.520 -18.918 -5.978 1.00 85.75 188 PRO A N 1
ATOM 1506 C CA . PRO A 1 188 ? 5.858 -19.194 -6.481 1.00 85.75 188 PRO A CA 1
ATOM 1507 C C . PRO A 1 188 ? 6.405 -17.966 -7.207 1.00 85.75 188 PRO A C 1
ATOM 1509 O O . PRO A 1 188 ? 5.775 -17.450 -8.129 1.00 85.75 188 PRO A O 1
ATOM 1512 N N . TRP A 1 189 ? 7.558 -17.482 -6.757 1.00 92.62 189 TRP A N 1
ATOM 1513 C CA . TRP A 1 189 ? 8.214 -16.318 -7.332 1.00 92.62 189 TRP A CA 1
ATOM 1514 C C . TRP A 1 189 ? 9.713 -16.573 -7.368 1.00 92.62 189 TRP A C 1
ATOM 1516 O O . TRP A 1 189 ? 10.379 -16.598 -6.334 1.00 92.62 189 TRP A O 1
ATOM 1526 N N . THR A 1 190 ? 10.224 -16.876 -8.554 1.00 93.56 190 THR A N 1
ATOM 1527 C CA . THR A 1 190 ? 11.612 -17.291 -8.766 1.00 93.56 190 THR A CA 1
ATOM 1528 C C . THR A 1 190 ? 12.523 -16.091 -9.024 1.00 93.56 190 THR A C 1
ATOM 1530 O O . THR A 1 190 ? 12.067 -14.956 -9.185 1.00 93.56 190 THR A O 1
ATOM 1533 N N . LYS A 1 191 ? 13.833 -16.354 -9.109 1.00 94.38 19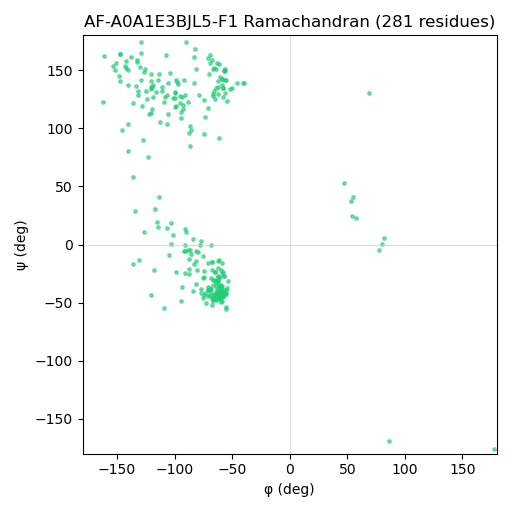1 LYS A N 1
ATOM 1534 C CA . LYS A 1 191 ? 14.829 -15.366 -9.556 1.00 94.38 191 LYS A CA 1
ATOM 1535 C C . LYS A 1 191 ? 14.462 -14.816 -10.937 1.00 94.38 191 LYS A C 1
ATOM 1537 O O . LYS A 1 191 ? 14.445 -13.605 -11.124 1.00 94.38 191 LYS A O 1
ATOM 1542 N N . ASP A 1 192 ? 14.035 -15.696 -11.839 1.00 93.62 192 ASP A N 1
ATOM 1543 C CA . ASP A 1 192 ? 13.599 -15.319 -13.182 1.00 93.62 192 ASP A CA 1
ATOM 1544 C C . ASP A 1 192 ? 12.318 -14.483 -13.166 1.00 93.62 192 ASP A C 1
ATOM 1546 O O . ASP A 1 192 ? 12.147 -13.639 -14.034 1.00 93.62 192 ASP A O 1
ATOM 1550 N N . ASN A 1 193 ? 11.407 -14.659 -12.201 1.00 93.19 193 ASN A N 1
ATOM 1551 C CA . ASN A 1 193 ? 10.242 -13.773 -12.085 1.00 93.19 193 ASN A CA 1
ATOM 1552 C C . ASN A 1 193 ? 10.635 -12.370 -11.600 1.00 93.19 193 ASN A C 1
ATOM 1554 O O . ASN A 1 193 ? 10.094 -11.380 -12.091 1.00 93.19 193 ASN A O 1
ATOM 1558 N N . ALA A 1 194 ? 11.579 -12.293 -10.660 1.00 94.88 194 ALA A N 1
ATOM 1559 C CA . ALA A 1 194 ? 12.046 -11.042 -10.073 1.00 94.88 194 ALA A CA 1
ATOM 1560 C C . ALA A 1 194 ? 12.968 -10.227 -10.992 1.00 94.88 194 ALA A C 1
ATOM 1562 O O . ALA A 1 194 ? 13.005 -8.999 -10.874 1.00 94.88 194 ALA A O 1
ATOM 1563 N N . ASP A 1 195 ? 13.710 -10.888 -11.884 1.00 95.81 195 ASP A N 1
ATOM 1564 C CA . ASP A 1 195 ? 14.666 -10.219 -12.761 1.00 95.81 195 ASP A CA 1
ATOM 1565 C C . ASP A 1 195 ? 13.959 -9.300 -13.765 1.00 95.81 195 ASP A C 1
ATOM 1567 O O . ASP A 1 195 ? 13.061 -9.717 -14.496 1.00 95.81 195 ASP A O 1
ATOM 1571 N N . LEU A 1 196 ? 14.385 -8.043 -13.824 1.00 97.00 196 LEU A N 1
ATOM 1572 C CA . LEU A 1 196 ? 13.874 -7.061 -14.775 1.00 97.00 196 LEU A CA 1
ATOM 1573 C C . LEU A 1 196 ? 14.852 -6.790 -15.921 1.00 97.00 196 LEU A C 1
ATOM 1575 O O . LEU A 1 196 ? 14.443 -6.159 -16.886 1.00 97.00 196 LEU A O 1
ATOM 1579 N N . SER A 1 197 ? 16.092 -7.286 -15.871 1.00 96.69 197 SER A N 1
ATOM 1580 C CA . SER A 1 197 ? 17.189 -6.885 -16.768 1.00 96.69 197 SER A CA 1
ATOM 1581 C C . SER A 1 197 ? 16.904 -7.062 -18.265 1.00 96.69 197 SER A C 1
ATOM 1583 O O . SER A 1 197 ? 17.452 -6.337 -19.090 1.00 96.69 197 SER A O 1
ATOM 1585 N N . GLN A 1 198 ? 16.027 -8.004 -18.622 1.00 97.00 198 GLN A N 1
ATOM 1586 C CA . GLN A 1 198 ? 15.601 -8.294 -19.999 1.00 97.00 198 GLN A CA 1
ATOM 1587 C C . GLN A 1 198 ? 14.111 -8.002 -20.240 1.00 97.00 198 GLN A C 1
ATOM 1589 O O . GLN A 1 198 ? 13.505 -8.536 -21.174 1.00 97.00 198 GLN A O 1
ATOM 1594 N N . ALA A 1 199 ? 13.497 -7.189 -19.377 1.00 98.00 199 ALA A N 1
ATOM 1595 C CA . ALA A 1 199 ? 12.076 -6.883 -19.416 1.00 98.00 199 ALA A CA 1
ATOM 1596 C C . ALA A 1 199 ? 11.797 -5.422 -19.765 1.00 98.00 199 ALA A C 1
ATOM 1598 O O . ALA A 1 199 ? 12.497 -4.517 -19.313 1.00 98.00 199 ALA A O 1
ATOM 1599 N N . VAL A 1 200 ? 10.695 -5.189 -20.477 1.00 98.44 200 VAL A N 1
ATOM 1600 C CA . VAL A 1 200 ? 9.996 -3.902 -20.400 1.00 98.44 200 VAL A CA 1
ATOM 1601 C C . VAL A 1 200 ? 8.993 -3.999 -19.257 1.00 98.44 200 VAL A C 1
ATOM 1603 O O . VAL A 1 200 ? 8.150 -4.899 -19.225 1.00 98.44 200 VAL A O 1
ATOM 1606 N N . LEU A 1 201 ? 9.118 -3.093 -18.291 1.00 97.56 201 LEU A N 1
ATOM 1607 C CA . LEU A 1 201 ? 8.215 -2.993 -17.153 1.00 97.56 201 LEU A CA 1
ATOM 1608 C C . LEU A 1 201 ? 7.147 -1.947 -17.470 1.00 97.56 201 LEU A C 1
ATOM 1610 O O . LEU A 1 201 ? 7.477 -0.815 -17.812 1.00 97.56 201 LEU A O 1
ATOM 1614 N N . VAL A 1 202 ? 5.876 -2.302 -17.318 1.00 97.00 202 VAL A N 1
ATOM 1615 C CA . VAL A 1 202 ? 4.743 -1.407 -17.555 1.00 97.00 202 VAL A CA 1
ATOM 1616 C C . VAL A 1 202 ? 3.954 -1.257 -16.261 1.00 97.00 202 VAL A C 1
ATOM 1618 O O . VAL A 1 202 ? 3.400 -2.228 -15.750 1.00 97.00 202 VAL A O 1
ATOM 1621 N N . SER A 1 203 ? 3.898 -0.038 -15.728 1.00 95.62 203 SER A N 1
ATOM 1622 C CA . SER A 1 203 ? 3.014 0.315 -14.619 1.00 95.62 203 SER A CA 1
ATOM 1623 C C . SER A 1 203 ? 1.706 0.866 -15.165 1.00 95.62 203 SER A C 1
ATOM 1625 O O . SER A 1 203 ? 1.689 1.936 -15.774 1.00 95.62 203 SER A O 1
ATOM 1627 N N . LEU A 1 204 ? 0.607 0.172 -14.892 1.00 93.50 204 LEU A N 1
ATOM 1628 C CA . LEU A 1 204 ? -0.739 0.718 -15.041 1.00 93.50 204 LEU A CA 1
ATOM 1629 C C . LEU A 1 204 ? -1.097 1.533 -13.794 1.00 93.50 204 LEU A C 1
ATOM 1631 O O . LEU A 1 204 ? -0.434 1.412 -12.758 1.00 93.50 204 LEU A O 1
ATOM 1635 N N . SER A 1 205 ? -2.105 2.403 -13.903 1.00 90.69 205 SER A N 1
ATOM 1636 C CA . SER A 1 205 ? -2.530 3.272 -12.797 1.00 90.69 205 SER A CA 1
ATOM 1637 C C . SER A 1 205 ? -1.375 4.096 -12.209 1.00 90.69 205 SER A C 1
ATOM 1639 O O . SER A 1 205 ? -1.306 4.318 -11.002 1.00 90.69 205 SER A O 1
ATOM 1641 N N . ALA A 1 206 ? -0.445 4.568 -13.050 1.00 92.88 206 ALA A N 1
ATOM 1642 C CA . ALA A 1 206 ? 0.872 5.013 -12.591 1.00 92.88 206 ALA A CA 1
ATOM 1643 C C . ALA A 1 206 ? 0.865 6.293 -11.729 1.00 92.88 206 ALA A C 1
ATOM 1645 O O . ALA A 1 206 ? 1.849 6.586 -11.054 1.00 92.88 206 ALA A O 1
ATOM 1646 N N . SER A 1 207 ? -0.231 7.060 -11.702 1.00 90.12 207 SER A N 1
ATOM 1647 C CA . SER A 1 207 ? -0.407 8.180 -10.755 1.00 90.12 207 SER A CA 1
ATOM 1648 C C . SER A 1 207 ? -0.884 7.743 -9.363 1.00 90.12 207 SER A C 1
ATOM 1650 O O . SER A 1 207 ? -0.941 8.569 -8.451 1.00 90.12 207 SER A O 1
ATOM 1652 N N . GLY A 1 208 ? -1.191 6.457 -9.177 1.00 86.56 208 GLY A N 1
ATOM 1653 C CA . GLY A 1 208 ? -1.563 5.863 -7.902 1.00 86.56 208 GLY A CA 1
ATOM 1654 C C . GLY A 1 208 ? -0.427 5.914 -6.882 1.00 86.56 208 GLY A C 1
ATOM 1655 O O . GLY A 1 208 ? 0.757 5.881 -7.215 1.00 86.56 208 GLY A O 1
ATOM 1656 N N . LYS A 1 209 ? -0.790 5.974 -5.601 1.00 83.06 209 LYS A N 1
ATOM 1657 C CA . LYS A 1 209 ? 0.162 6.139 -4.490 1.00 83.06 209 LYS A CA 1
ATOM 1658 C C . LYS A 1 209 ? 1.242 5.054 -4.503 1.00 83.06 209 LYS A C 1
ATOM 1660 O O . LYS A 1 209 ? 2.431 5.363 -4.553 1.00 83.06 209 LYS A O 1
ATOM 1665 N N . THR A 1 210 ? 0.823 3.790 -4.527 1.00 83.75 210 THR A N 1
ATOM 1666 C CA . THR A 1 210 ? 1.726 2.634 -4.557 1.00 83.75 210 THR A CA 1
ATOM 1667 C C . THR A 1 210 ? 2.600 2.628 -5.812 1.00 83.75 210 THR A C 1
ATOM 1669 O O . THR A 1 210 ? 3.814 2.457 -5.687 1.00 83.75 210 THR A O 1
ATOM 1672 N N . ALA A 1 211 ? 2.025 2.902 -6.993 1.00 90.81 211 ALA A N 1
ATOM 1673 C CA . ALA A 1 211 ? 2.786 3.056 -8.233 1.00 90.81 211 ALA A CA 1
ATOM 1674 C C . ALA A 1 211 ? 3.871 4.122 -8.099 1.00 90.81 211 ALA A C 1
ATOM 1676 O O . ALA A 1 211 ? 4.994 3.884 -8.523 1.00 90.81 211 ALA A O 1
ATOM 1677 N N . ARG A 1 212 ? 3.598 5.268 -7.462 1.00 90.94 212 ARG A N 1
ATOM 1678 C CA . ARG A 1 212 ? 4.609 6.322 -7.292 1.00 90.94 212 ARG A CA 1
ATOM 1679 C C . ARG A 1 212 ? 5.762 5.905 -6.389 1.00 90.94 212 ARG A C 1
ATOM 1681 O O . ARG A 1 212 ? 6.915 6.159 -6.744 1.00 90.94 212 ARG A O 1
ATOM 1688 N N . GLY A 1 213 ? 5.466 5.245 -5.269 1.00 91.62 213 GLY A N 1
ATOM 1689 C CA . GLY A 1 213 ? 6.496 4.693 -4.387 1.00 91.62 213 GLY A CA 1
ATOM 1690 C C . GLY A 1 213 ? 7.366 3.657 -5.105 1.00 91.62 213 GLY A C 1
ATOM 1691 O O . GLY A 1 213 ? 8.591 3.686 -4.989 1.00 91.62 213 GLY A O 1
ATOM 1692 N N . PHE A 1 214 ? 6.747 2.768 -5.889 1.00 93.81 214 PHE A N 1
ATOM 1693 C CA . PHE A 1 214 ? 7.458 1.751 -6.666 1.00 93.81 214 PHE A CA 1
ATOM 1694 C C . PHE A 1 214 ? 8.254 2.350 -7.834 1.00 93.81 214 PHE A C 1
ATOM 1696 O O . PHE A 1 214 ? 9.425 2.023 -8.013 1.00 93.81 214 PHE A O 1
ATOM 1703 N N . ALA A 1 215 ? 7.669 3.295 -8.569 1.00 95.12 215 ALA A N 1
ATOM 1704 C CA . ALA A 1 215 ? 8.304 3.987 -9.681 1.00 95.12 215 ALA A CA 1
ATOM 1705 C C . ALA A 1 215 ? 9.592 4.686 -9.250 1.00 95.12 215 ALA A C 1
ATOM 1707 O O . ALA A 1 215 ? 10.615 4.552 -9.913 1.00 95.12 215 ALA A O 1
ATOM 1708 N N . TRP A 1 216 ? 9.578 5.377 -8.108 1.00 95.19 216 TRP A N 1
ATOM 1709 C CA . TRP A 1 216 ? 10.788 5.991 -7.564 1.00 95.19 216 TRP A CA 1
ATOM 1710 C C . TRP A 1 216 ? 11.908 4.973 -7.327 1.00 95.19 216 TRP A C 1
ATOM 1712 O O . TRP A 1 216 ? 13.069 5.244 -7.631 1.00 95.19 216 TRP A O 1
ATOM 1722 N N . GLN A 1 217 ? 11.569 3.792 -6.808 1.00 95.56 217 GLN A N 1
ATOM 1723 C CA . GLN A 1 217 ? 12.543 2.734 -6.553 1.00 95.56 217 GLN A CA 1
ATOM 1724 C C . GLN A 1 217 ? 13.116 2.167 -7.854 1.00 95.56 217 GLN A C 1
ATOM 1726 O O . GLN A 1 217 ? 14.334 2.050 -7.976 1.00 95.56 217 GLN A O 1
ATOM 1731 N N . VAL A 1 218 ? 12.262 1.886 -8.843 1.00 95.75 218 VAL A N 1
ATOM 1732 C CA . VAL A 1 218 ? 12.691 1.399 -10.164 1.00 95.75 218 VAL A CA 1
ATOM 1733 C C . VAL A 1 218 ? 13.581 2.422 -10.869 1.00 95.75 218 VAL A C 1
ATOM 1735 O O . VAL A 1 218 ? 14.626 2.058 -11.399 1.00 95.75 218 VAL A O 1
ATOM 1738 N N . LEU A 1 219 ? 13.187 3.697 -10.845 1.00 95.69 219 LEU A N 1
ATOM 1739 C CA . LEU A 1 219 ? 13.876 4.766 -11.564 1.00 95.69 219 LEU A CA 1
ATOM 1740 C C . LEU A 1 219 ? 15.199 5.182 -10.912 1.00 95.69 219 LEU A C 1
ATOM 1742 O O . LEU A 1 219 ? 16.067 5.671 -11.625 1.00 95.69 219 LEU A O 1
ATOM 1746 N N . THR A 1 220 ? 15.358 5.040 -9.588 1.00 94.62 220 THR A N 1
ATOM 1747 C CA . THR A 1 220 ? 16.474 5.692 -8.864 1.00 94.62 220 THR A CA 1
ATOM 1748 C C . THR A 1 220 ? 17.278 4.794 -7.922 1.00 94.62 220 THR A C 1
ATOM 1750 O O . THR A 1 220 ? 18.326 5.226 -7.436 1.00 94.62 220 THR A O 1
ATOM 1753 N N . LYS A 1 221 ? 16.791 3.587 -7.594 1.00 94.62 221 LYS A N 1
ATOM 1754 C CA . LYS A 1 221 ? 17.358 2.731 -6.529 1.00 94.62 221 LYS A CA 1
ATOM 1755 C C . LYS A 1 221 ? 17.711 1.315 -6.983 1.00 94.62 221 LYS A C 1
ATOM 1757 O O . LYS A 1 221 ? 17.984 0.467 -6.133 1.00 94.62 221 LYS A O 1
ATOM 1762 N N . ARG A 1 222 ? 17.692 1.026 -8.285 1.00 93.06 222 ARG A N 1
ATOM 1763 C CA . ARG A 1 222 ? 18.128 -0.279 -8.801 1.00 93.06 222 ARG A CA 1
ATOM 1764 C C . ARG A 1 222 ? 19.646 -0.337 -8.926 1.00 93.06 222 ARG A C 1
ATOM 1766 O O . ARG A 1 222 ? 20.300 0.683 -9.116 1.00 93.06 222 ARG A O 1
ATOM 1773 N N . ALA A 1 223 ? 20.198 -1.539 -8.788 1.00 90.38 223 ALA A N 1
ATOM 1774 C CA . ALA A 1 223 ? 21.612 -1.762 -9.051 1.00 90.38 223 ALA A CA 1
ATOM 1775 C C . ALA A 1 223 ? 21.908 -1.540 -10.544 1.00 90.38 223 ALA A C 1
ATOM 1777 O O . ALA A 1 223 ? 21.042 -1.722 -11.404 1.00 90.38 223 ALA A O 1
ATOM 1778 N N . HIS A 1 224 ? 23.138 -1.143 -10.862 1.00 89.06 224 HIS A N 1
ATOM 1779 C CA . HIS A 1 224 ? 23.531 -0.910 -12.247 1.00 89.06 224 HIS A CA 1
ATOM 1780 C C . HIS A 1 224 ? 23.331 -2.183 -13.088 1.00 89.06 224 HIS A C 1
ATOM 1782 O O . HIS A 1 224 ? 23.816 -3.252 -12.724 1.00 89.06 224 HIS A O 1
ATOM 1788 N N . GLY A 1 225 ? 22.608 -2.068 -14.204 1.00 90.44 225 GLY A N 1
ATOM 1789 C CA . GLY A 1 225 ? 22.304 -3.192 -15.097 1.00 90.44 225 GLY A CA 1
ATOM 1790 C C . GLY A 1 225 ? 21.198 -4.143 -14.619 1.00 90.44 225 GLY A C 1
ATOM 1791 O O . GLY A 1 225 ? 20.804 -5.015 -15.384 1.00 90.44 225 GLY A O 1
ATOM 1792 N N . SER A 1 226 ? 20.650 -3.976 -13.408 1.00 94.44 226 SER A N 1
ATOM 1793 C CA . SER A 1 226 ? 19.509 -4.782 -12.935 1.00 94.44 226 SER A CA 1
ATOM 1794 C C . SER A 1 226 ? 18.147 -4.153 -13.256 1.00 94.44 226 SER A C 1
ATOM 1796 O O . SER A 1 226 ? 17.099 -4.721 -12.937 1.00 94.44 226 SER A O 1
ATOM 1798 N N . GLY A 1 227 ? 18.144 -2.937 -13.807 1.00 95.81 227 GLY A N 1
ATOM 1799 C CA . GLY A 1 227 ? 16.952 -2.202 -14.224 1.00 95.81 227 GLY A CA 1
ATOM 1800 C C . GLY A 1 227 ? 16.234 -2.830 -15.420 1.00 95.81 227 GLY A C 1
ATOM 1801 O O . GLY A 1 227 ? 16.855 -3.585 -16.160 1.00 95.81 227 GLY A O 1
ATOM 1802 N N . PRO A 1 228 ? 14.941 -2.520 -15.625 1.00 97.75 228 PRO A N 1
ATOM 1803 C CA . PRO A 1 228 ? 14.263 -2.879 -16.863 1.00 97.75 228 PRO A CA 1
ATOM 1804 C C . PRO A 1 228 ? 14.907 -2.205 -18.077 1.00 97.75 228 PRO A C 1
ATOM 1806 O O . PRO A 1 228 ? 15.488 -1.125 -17.955 1.00 97.75 228 PRO A O 1
ATOM 1809 N N . LEU A 1 229 ? 14.731 -2.812 -19.253 1.00 97.94 229 LEU A N 1
ATOM 1810 C CA . LEU A 1 229 ? 15.111 -2.223 -20.543 1.00 97.94 229 LEU A CA 1
ATOM 1811 C C . LEU A 1 229 ? 14.415 -0.874 -20.749 1.00 97.94 229 LEU A C 1
ATOM 1813 O O . LEU A 1 229 ? 15.032 0.080 -21.211 1.00 97.94 229 LEU A O 1
ATOM 1817 N N . ALA A 1 230 ? 13.147 -0.794 -20.340 1.00 97.56 230 ALA A N 1
ATOM 1818 C CA . ALA A 1 230 ? 12.414 0.451 -20.186 1.00 97.56 230 ALA A CA 1
ATOM 1819 C C . ALA A 1 230 ? 11.326 0.324 -19.120 1.00 97.56 230 ALA A C 1
ATOM 1821 O O . ALA A 1 230 ? 10.755 -0.753 -18.922 1.00 97.56 230 ALA A O 1
ATOM 1822 N N . PHE A 1 231 ? 11.017 1.438 -18.457 1.00 97.69 231 PHE A N 1
ATOM 1823 C CA . PHE A 1 231 ? 9.905 1.540 -17.523 1.00 97.69 231 PHE A CA 1
ATOM 1824 C C . PHE A 1 231 ? 8.813 2.479 -18.050 1.00 97.69 231 PHE A C 1
ATOM 1826 O O . PHE A 1 231 ? 8.961 3.703 -18.057 1.00 97.69 231 PHE A O 1
ATOM 1833 N N . LEU A 1 232 ? 7.706 1.894 -18.501 1.00 97.56 232 LEU A N 1
ATOM 1834 C CA . LEU A 1 232 ? 6.589 2.609 -19.107 1.00 97.56 232 LEU A CA 1
ATOM 1835 C C . LEU A 1 232 ? 5.475 2.807 -18.079 1.00 97.56 232 LEU A C 1
ATOM 1837 O O . LEU A 1 232 ? 5.080 1.877 -17.382 1.00 97.56 232 LEU A O 1
ATOM 1841 N N . GLN A 1 233 ? 4.967 4.027 -17.968 1.00 97.19 233 GLN A N 1
ATOM 1842 C CA . GLN A 1 233 ? 3.983 4.419 -16.963 1.00 97.19 233 GLN A CA 1
ATOM 1843 C C . GLN A 1 233 ? 2.711 4.923 -17.649 1.00 97.19 233 GLN A C 1
ATOM 1845 O O . GLN A 1 233 ? 2.722 5.975 -18.286 1.00 97.19 233 GLN A O 1
ATOM 1850 N N . VAL A 1 234 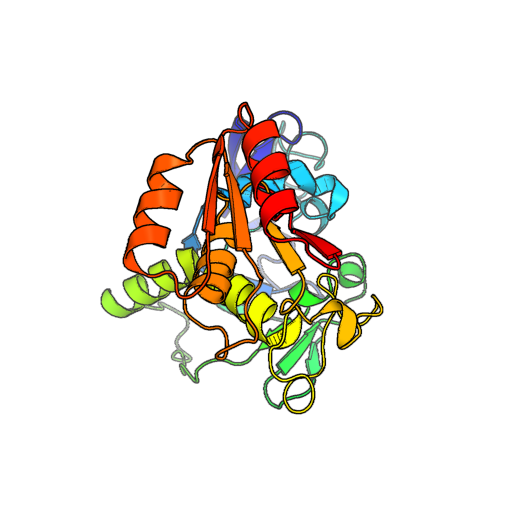? 1.610 4.186 -17.506 1.00 96.56 234 VAL A N 1
ATOM 1851 C CA . VAL A 1 234 ? 0.301 4.527 -18.081 1.00 96.56 234 VAL A CA 1
ATOM 1852 C C . VAL A 1 234 ? -0.575 5.173 -17.010 1.00 96.56 234 VAL A C 1
ATOM 1854 O O . VAL A 1 234 ? -0.734 4.636 -15.910 1.00 96.56 234 VAL A O 1
ATOM 1857 N N . THR A 1 235 ? -1.118 6.356 -17.290 1.00 94.94 235 THR A N 1
ATOM 1858 C CA . THR A 1 235 ? -1.802 7.189 -16.291 1.00 94.94 235 THR A CA 1
ATOM 1859 C C . THR A 1 235 ? -2.710 8.232 -16.940 1.00 94.94 235 THR A C 1
ATOM 1861 O O . THR A 1 235 ? -2.500 8.605 -18.077 1.00 94.94 235 THR A O 1
ATOM 1864 N N . GLN A 1 236 ? -3.643 8.805 -16.182 1.00 93.38 236 GLN A N 1
ATOM 1865 C CA . GLN A 1 236 ? -4.412 9.997 -16.586 1.00 93.38 236 GLN A CA 1
ATOM 1866 C C . GLN A 1 236 ? -3.636 11.326 -16.445 1.00 93.38 236 GLN A C 1
ATOM 1868 O O . GLN A 1 236 ? -4.187 12.400 -16.661 1.00 93.38 236 GLN A O 1
ATOM 1873 N N . ALA A 1 237 ? -2.387 11.281 -15.970 1.00 94.00 237 ALA A N 1
ATOM 1874 C CA . ALA A 1 237 ? -1.557 12.465 -15.728 1.00 94.00 237 ALA A CA 1
ATOM 1875 C C . ALA A 1 237 ? -0.113 12.261 -16.233 1.00 94.00 237 ALA A C 1
ATOM 1877 O O . ALA A 1 237 ? 0.825 12.312 -15.431 1.00 94.00 237 ALA A O 1
ATOM 1878 N N . PRO A 1 238 ? 0.092 11.960 -17.530 1.00 95.94 238 PRO A N 1
ATOM 1879 C CA . PRO A 1 238 ? 1.392 11.538 -18.055 1.00 95.94 238 PRO A CA 1
ATOM 1880 C C . PRO A 1 238 ? 2.475 12.610 -17.930 1.00 95.94 238 PRO A C 1
ATOM 1882 O O . PRO A 1 238 ? 3.601 12.273 -17.574 1.00 95.94 238 PRO A O 1
ATOM 1885 N N . ASP A 1 239 ? 2.148 13.887 -18.134 1.00 95.75 239 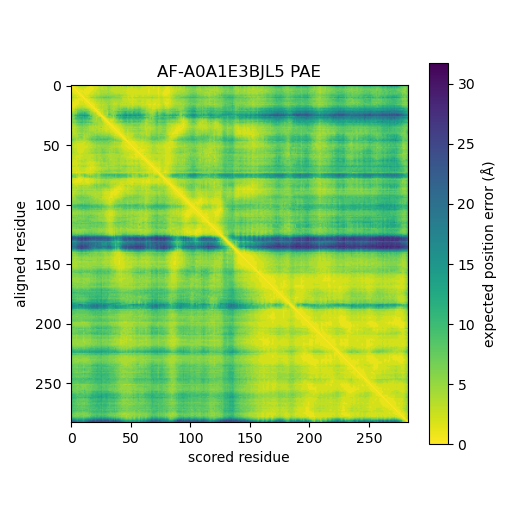ASP A N 1
ATOM 1886 C CA . ASP A 1 239 ? 3.135 14.976 -18.098 1.00 95.75 239 ASP A CA 1
ATOM 1887 C C . ASP A 1 239 ? 3.760 15.135 -16.705 1.00 95.75 239 ASP A C 1
ATOM 1889 O O . ASP A 1 239 ? 4.982 15.124 -16.559 1.00 95.75 239 ASP A O 1
ATOM 1893 N N . ALA A 1 240 ? 2.932 15.132 -15.655 1.00 92.62 240 ALA A N 1
ATOM 1894 C CA . ALA A 1 240 ? 3.405 15.206 -14.272 1.00 92.62 240 ALA A CA 1
ATOM 1895 C C . ALA A 1 240 ? 4.288 14.006 -13.876 1.00 92.62 240 ALA A C 1
ATOM 1897 O O . ALA A 1 240 ? 5.186 14.128 -13.040 1.00 92.62 240 ALA A O 1
ATOM 1898 N N . ILE A 1 241 ? 4.040 12.821 -14.448 1.00 94.44 241 ILE A N 1
ATOM 1899 C CA . ILE A 1 241 ? 4.899 11.649 -14.232 1.00 94.44 241 ILE A CA 1
ATOM 1900 C C . ILE A 1 241 ? 6.210 11.790 -15.010 1.00 94.44 241 ILE A C 1
ATOM 1902 O O . ILE A 1 241 ? 7.279 11.520 -14.451 1.00 94.44 241 ILE A O 1
ATOM 1906 N N . ARG A 1 242 ? 6.133 12.235 -16.268 1.00 95.81 242 ARG A N 1
ATOM 1907 C CA . ARG A 1 242 ? 7.280 12.411 -17.162 1.00 95.81 242 ARG A CA 1
ATOM 1908 C C . ARG A 1 242 ? 8.298 13.384 -16.580 1.00 95.81 242 ARG A C 1
ATOM 1910 O O . ARG A 1 242 ? 9.481 13.057 -16.550 1.00 95.81 242 ARG A O 1
ATOM 1917 N N . ASP A 1 243 ? 7.840 14.509 -16.040 1.00 94.12 243 ASP A N 1
ATOM 1918 C CA . ASP A 1 243 ? 8.701 15.541 -15.451 1.00 94.12 243 ASP A CA 1
ATOM 1919 C C . ASP A 1 243 ? 9.543 15.023 -14.282 1.00 94.12 243 ASP A C 1
ATOM 1921 O O . ASP A 1 243 ? 10.708 15.393 -14.134 1.00 94.12 243 ASP A O 1
ATOM 1925 N N . VAL A 1 244 ? 8.969 14.153 -13.445 1.00 89.69 244 VAL A N 1
ATOM 1926 C CA . VAL A 1 244 ? 9.697 13.550 -12.320 1.00 89.69 244 VAL A CA 1
ATOM 1927 C C . VAL A 1 244 ? 10.732 12.551 -12.827 1.00 89.69 244 VAL A C 1
ATOM 1929 O O . VAL A 1 244 ? 11.869 12.556 -12.359 1.00 89.69 244 VAL A O 1
ATOM 1932 N N . ALA A 1 245 ? 10.359 11.701 -13.786 1.00 92.69 245 ALA A N 1
ATOM 1933 C CA . ALA A 1 245 ? 11.277 10.718 -14.349 1.00 92.69 245 ALA A CA 1
ATOM 1934 C C . ALA A 1 245 ? 12.451 11.395 -15.078 1.00 92.69 245 ALA A C 1
ATOM 1936 O O . ALA A 1 245 ? 13.598 11.035 -14.832 1.00 92.69 245 ALA A O 1
ATOM 1937 N N . ALA A 1 246 ? 12.199 12.452 -15.855 1.00 95.25 246 ALA A N 1
ATOM 1938 C CA . ALA A 1 246 ? 13.230 13.191 -16.587 1.00 95.25 246 ALA A CA 1
ATOM 1939 C C . ALA A 1 246 ? 14.349 13.761 -15.694 1.00 95.25 246 ALA A C 1
ATOM 1941 O O . ALA A 1 246 ? 15.475 13.927 -16.152 1.00 95.25 246 ALA A O 1
ATOM 1942 N N . ARG A 1 247 ? 14.062 14.046 -14.417 1.00 93.62 247 ARG A N 1
ATOM 1943 C CA . ARG A 1 247 ? 15.039 14.613 -13.469 1.00 93.62 247 ARG A CA 1
ATOM 1944 C C . ARG A 1 247 ? 15.879 13.569 -12.738 1.00 93.62 247 ARG A C 1
ATOM 1946 O O . ARG A 1 247 ? 16.913 13.920 -12.176 1.00 93.62 247 ARG A O 1
ATOM 1953 N N . HIS A 1 248 ? 15.412 12.325 -12.667 1.00 92.44 248 HIS A N 1
ATOM 1954 C CA . HIS A 1 248 ? 15.936 11.355 -11.700 1.00 92.44 248 HIS A CA 1
ATOM 1955 C C . HIS A 1 248 ? 16.191 9.956 -12.270 1.00 92.44 248 HIS A C 1
ATOM 1957 O O . HIS A 1 248 ? 16.879 9.170 -11.621 1.00 92.44 248 HIS A O 1
ATOM 1963 N N . ALA A 1 249 ? 15.633 9.623 -13.435 1.00 95.19 249 ALA A N 1
ATOM 1964 C CA . ALA A 1 249 ? 15.670 8.275 -13.980 1.00 95.19 249 ALA A CA 1
ATOM 1965 C C . ALA A 1 249 ? 17.091 7.821 -14.339 1.00 95.19 249 ALA A C 1
ATOM 1967 O O . ALA A 1 249 ? 17.832 8.509 -15.034 1.00 95.19 249 ALA A O 1
ATOM 1968 N N . GLN A 1 250 ? 17.427 6.612 -13.898 1.00 94.50 250 GLN A N 1
ATOM 1969 C CA . GLN A 1 250 ? 18.646 5.879 -14.249 1.00 94.50 250 GLN A CA 1
ATOM 1970 C C . GLN A 1 250 ? 18.376 4.765 -15.272 1.00 94.50 250 GLN A C 1
ATOM 1972 O O . GLN A 1 250 ? 19.286 4.033 -15.648 1.00 94.50 250 GLN A O 1
ATOM 1977 N N . VAL A 1 251 ? 17.122 4.622 -15.704 1.00 94.69 251 VAL A N 1
ATOM 1978 C CA . VAL A 1 251 ? 16.672 3.660 -16.716 1.00 94.69 251 VAL A CA 1
ATOM 1979 C C . VAL A 1 251 ? 15.833 4.389 -17.766 1.00 94.69 251 VAL A C 1
ATOM 1981 O O . VAL A 1 251 ? 15.210 5.405 -17.432 1.00 94.69 251 VAL A O 1
ATOM 1984 N N . PRO A 1 252 ? 15.772 3.895 -19.016 1.00 96.38 252 PRO A N 1
ATOM 1985 C CA . PRO A 1 252 ? 14.852 4.428 -20.012 1.00 96.38 252 PRO A CA 1
ATOM 1986 C C . PRO A 1 252 ? 13.410 4.397 -19.499 1.00 96.38 252 PRO A C 1
ATOM 1988 O O . PRO A 1 252 ? 13.000 3.459 -18.809 1.00 96.38 252 PRO A O 1
ATOM 1991 N N . PHE A 1 253 ? 12.630 5.425 -19.819 1.00 97.06 253 PHE A N 1
ATOM 1992 C CA . PHE A 1 253 ? 11.265 5.554 -19.323 1.00 97.06 253 PHE A CA 1
ATOM 1993 C C . PHE A 1 253 ? 10.324 6.138 -20.373 1.00 97.06 253 PHE A C 1
ATOM 1995 O O . PHE A 1 253 ? 10.744 6.848 -21.284 1.00 97.06 253 PHE A O 1
ATOM 2002 N N . GLY A 1 254 ? 9.031 5.878 -20.195 1.00 96.88 254 GLY A N 1
ATOM 2003 C CA . GLY A 1 254 ? 7.953 6.496 -20.963 1.00 96.88 254 GLY A CA 1
ATOM 2004 C C . GLY A 1 254 ? 6.751 6.785 -20.070 1.00 96.88 254 GLY A C 1
ATOM 2005 O O . GLY A 1 254 ? 6.546 6.109 -19.061 1.00 96.88 254 GLY A O 1
ATOM 2006 N N . ALA A 1 255 ? 5.967 7.802 -20.420 1.00 97.31 255 ALA A N 1
ATOM 2007 C CA . ALA A 1 255 ? 4.738 8.151 -19.714 1.00 97.31 255 ALA A CA 1
ATOM 2008 C C . ALA A 1 255 ? 3.629 8.452 -20.724 1.00 97.31 255 ALA A C 1
ATOM 2010 O O . ALA A 1 255 ? 3.791 9.352 -21.558 1.00 97.31 255 ALA A O 1
ATOM 2011 N N . PHE A 1 256 ? 2.529 7.709 -20.623 1.00 97.38 256 PHE A N 1
ATOM 2012 C CA . PHE A 1 256 ? 1.461 7.662 -21.620 1.00 97.38 256 PHE A CA 1
ATOM 2013 C C . PHE A 1 256 ? 0.097 7.892 -20.978 1.00 97.38 256 PHE A C 1
ATOM 2015 O O . PHE A 1 256 ? -0.168 7.396 -19.878 1.00 97.38 256 PHE A O 1
ATOM 2022 N N . ASP A 1 257 ? -0.761 8.630 -21.682 1.00 96.62 257 ASP A N 1
ATOM 2023 C CA . ASP A 1 257 ? -2.185 8.653 -21.367 1.00 96.62 257 ASP A CA 1
ATOM 2024 C C . ASP A 1 257 ? -2.838 7.303 -21.708 1.00 96.62 257 ASP A C 1
ATOM 2026 O O . ASP A 1 257 ? -2.363 6.576 -22.583 1.00 96.62 257 ASP A O 1
ATOM 2030 N N . TYR A 1 258 ? -3.958 6.971 -21.064 1.00 94.31 258 TYR A N 1
ATOM 2031 C CA . TYR A 1 258 ? -4.739 5.776 -21.412 1.00 94.31 258 TYR A CA 1
ATOM 2032 C C . TYR A 1 258 ? -5.241 5.773 -22.865 1.00 94.31 258 TYR A C 1
ATOM 2034 O O . TYR A 1 258 ? -5.522 4.709 -23.404 1.00 94.31 258 TYR A O 1
ATOM 2042 N N . SER A 1 259 ? -5.345 6.934 -23.512 1.00 95.69 259 SER A N 1
ATOM 2043 C CA . SER A 1 259 ? -5.667 7.054 -24.940 1.00 95.69 259 SER A CA 1
ATOM 2044 C C . SER A 1 259 ? -4.476 6.811 -25.879 1.00 95.69 259 SER A C 1
ATOM 2046 O O . SER A 1 259 ? -4.663 6.753 -27.090 1.00 95.69 259 SER A O 1
ATOM 2048 N N . GLN A 1 260 ? -3.259 6.658 -25.347 1.00 93.94 260 GLN A N 1
ATOM 2049 C CA . GLN A 1 260 ? -2.006 6.581 -26.112 1.00 93.94 260 GLN A CA 1
ATOM 2050 C C . GLN A 1 260 ? -1.296 5.227 -25.952 1.00 93.94 260 GLN A C 1
ATOM 2052 O O . GLN A 1 260 ? -0.066 5.155 -25.991 1.00 93.94 260 GLN A O 1
ATOM 2057 N N . LEU A 1 261 ? -2.057 4.148 -25.748 1.00 93.62 261 LEU A N 1
ATOM 2058 C CA . LEU A 1 261 ? -1.489 2.817 -25.502 1.00 93.62 261 LEU A CA 1
ATOM 2059 C C . LEU A 1 261 ? -0.683 2.281 -26.686 1.00 93.62 261 LEU A C 1
ATOM 2061 O O . LEU A 1 261 ? 0.326 1.622 -26.453 1.00 93.62 261 LEU A O 1
ATOM 2065 N N . ASP A 1 262 ? -1.066 2.611 -27.921 1.00 95.12 262 ASP A N 1
ATOM 2066 C CA . ASP A 1 262 ? -0.331 2.188 -29.121 1.00 95.12 262 ASP A CA 1
ATOM 2067 C C . ASP A 1 262 ? 1.130 2.657 -29.067 1.00 95.12 262 ASP A C 1
ATOM 2069 O O . ASP A 1 262 ? 2.045 1.866 -29.270 1.00 95.12 262 ASP A O 1
ATOM 2073 N N . GLY A 1 263 ? 1.373 3.897 -28.626 1.00 92.00 263 GLY A N 1
ATOM 2074 C CA . GLY A 1 263 ? 2.732 4.413 -28.445 1.00 92.00 263 GLY A CA 1
ATOM 2075 C C . GLY A 1 263 ? 3.530 3.680 -27.360 1.00 92.00 263 GLY A C 1
ATOM 2076 O O . GLY A 1 263 ? 4.746 3.537 -27.477 1.00 92.00 263 GLY A O 1
ATOM 2077 N N . ALA A 1 264 ? 2.869 3.180 -26.310 1.00 92.38 264 ALA A N 1
ATOM 2078 C CA . ALA A 1 264 ? 3.528 2.356 -25.298 1.00 92.38 264 ALA A CA 1
ATOM 2079 C C . ALA A 1 264 ? 3.884 0.965 -25.850 1.00 92.38 264 ALA A C 1
ATOM 2081 O O . ALA A 1 264 ? 4.937 0.418 -25.512 1.00 92.38 264 ALA A O 1
ATOM 2082 N N . VAL A 1 265 ? 3.030 0.400 -26.708 1.00 94.94 265 VAL A N 1
ATOM 2083 C CA . VAL A 1 265 ? 3.257 -0.887 -27.382 1.00 94.94 265 VAL A CA 1
ATOM 2084 C C . VAL A 1 265 ? 4.404 -0.780 -28.384 1.00 94.94 265 VAL A C 1
ATOM 2086 O O . VAL A 1 265 ? 5.320 -1.602 -28.342 1.00 94.94 265 VAL A O 1
ATOM 2089 N N . ASP A 1 266 ? 4.403 0.259 -29.216 1.00 95.19 266 ASP A N 1
ATOM 2090 C CA . ASP A 1 266 ? 5.453 0.509 -30.203 1.00 95.19 266 ASP A CA 1
ATOM 2091 C C . ASP A 1 266 ? 6.814 0.672 -29.520 1.00 95.19 266 ASP A C 1
ATOM 2093 O O . ASP A 1 266 ? 7.766 -0.044 -29.838 1.00 95.19 266 ASP A O 1
ATOM 2097 N N . LEU A 1 267 ? 6.883 1.520 -28.486 1.00 94.19 267 LEU A N 1
ATOM 2098 C CA . LEU A 1 267 ? 8.111 1.712 -27.719 1.00 94.19 267 LEU A CA 1
ATOM 2099 C C . LEU A 1 267 ? 8.568 0.412 -27.042 1.00 94.19 267 LEU A C 1
ATOM 2101 O O . LEU A 1 267 ? 9.760 0.122 -26.998 1.00 94.19 267 LEU A O 1
ATOM 2105 N N . THR A 1 268 ? 7.638 -0.410 -26.544 1.00 95.88 268 THR A N 1
ATOM 2106 C CA . THR A 1 268 ? 7.968 -1.734 -25.988 1.00 95.88 268 THR A CA 1
ATOM 2107 C C . THR A 1 268 ? 8.662 -2.622 -27.025 1.00 95.88 268 THR A C 1
ATOM 2109 O O . THR A 1 268 ? 9.639 -3.297 -26.694 1.00 95.88 268 THR A O 1
ATOM 2112 N N . ALA A 1 269 ? 8.188 -2.616 -28.274 1.00 95.56 269 ALA A N 1
ATOM 2113 C CA . ALA A 1 269 ? 8.754 -3.422 -29.353 1.00 95.56 269 ALA A CA 1
ATOM 2114 C C . ALA A 1 269 ? 10.181 -2.986 -29.735 1.00 95.56 269 ALA A C 1
ATOM 2116 O O . ALA A 1 269 ? 11.022 -3.842 -30.026 1.00 95.56 269 ALA A O 1
ATOM 2117 N N . GLU A 1 270 ? 10.491 -1.686 -29.669 1.00 96.75 270 GLU A N 1
ATOM 2118 C CA . GLU A 1 270 ? 11.831 -1.150 -29.955 1.00 96.75 270 GLU A CA 1
ATOM 2119 C C . GLU A 1 270 ? 12.913 -1.722 -29.027 1.00 96.75 270 GLU A C 1
ATOM 2121 O O . GLU A 1 270 ? 14.021 -2.028 -29.477 1.00 96.75 270 GLU A O 1
ATOM 2126 N N . PHE A 1 271 ? 12.583 -1.939 -27.749 1.00 96.94 271 PHE A N 1
ATOM 2127 C CA . PHE A 1 271 ? 13.513 -2.491 -26.758 1.00 96.94 271 PHE A CA 1
ATOM 2128 C C . PHE A 1 271 ? 13.755 -4.001 -26.896 1.00 96.94 271 PHE A C 1
ATOM 2130 O O . PHE A 1 271 ? 14.667 -4.517 -26.251 1.00 96.94 271 PHE A O 1
ATOM 2137 N N . LYS A 1 272 ? 12.977 -4.714 -27.727 1.00 96.88 272 LYS A N 1
ATOM 2138 C CA . LYS A 1 272 ? 13.092 -6.170 -27.962 1.00 96.88 272 LYS A CA 1
ATOM 2139 C C . LYS A 1 272 ? 13.203 -6.995 -26.662 1.00 96.88 272 LYS A C 1
ATOM 2141 O O . LYS A 1 272 ? 14.144 -7.781 -26.518 1.00 96.88 272 LYS A O 1
ATOM 2146 N N . PRO A 1 273 ? 12.281 -6.823 -25.697 1.00 97.62 273 PRO A N 1
ATOM 2147 C CA . PRO A 1 273 ? 12.365 -7.529 -24.427 1.00 97.62 273 PRO A CA 1
ATOM 2148 C C . PRO A 1 273 ? 12.163 -9.036 -24.591 1.00 97.62 273 PRO A C 1
ATOM 2150 O O . PRO A 1 273 ? 11.391 -9.486 -25.435 1.00 97.62 273 PRO A O 1
ATOM 2153 N N . GLN A 1 274 ? 12.773 -9.821 -23.702 1.00 97.12 274 GLN A N 1
ATOM 2154 C CA . GLN A 1 274 ? 12.458 -11.250 -23.581 1.00 97.12 274 GLN A CA 1
ATOM 2155 C C . GLN A 1 274 ? 11.108 -11.478 -22.890 1.00 97.12 274 GLN A C 1
ATOM 2157 O O . GLN A 1 274 ? 10.489 -12.527 -23.060 1.00 97.12 274 GLN A O 1
ATOM 2162 N N . LYS A 1 275 ? 10.650 -10.499 -22.099 1.00 96.06 275 LYS A N 1
ATOM 2163 C CA . LYS A 1 275 ? 9.354 -10.530 -21.415 1.00 96.06 275 LYS A CA 1
ATOM 2164 C C . LYS A 1 275 ? 8.809 -9.133 -21.132 1.00 96.06 275 LYS A C 1
ATOM 2166 O O . LYS A 1 275 ? 9.560 -8.180 -20.939 1.00 96.06 275 LYS A O 1
ATOM 2171 N N . ILE A 1 276 ? 7.490 -9.032 -21.031 1.00 96.69 276 ILE A N 1
ATOM 2172 C CA . ILE A 1 276 ? 6.801 -7.813 -20.603 1.00 96.69 276 ILE A CA 1
ATOM 2173 C C . ILE A 1 276 ? 6.257 -8.057 -19.199 1.00 96.69 276 ILE A C 1
ATOM 2175 O O . ILE A 1 276 ? 5.555 -9.039 -18.964 1.00 96.69 276 ILE A O 1
ATOM 2179 N N . MET A 1 277 ? 6.590 -7.169 -18.267 1.00 95.25 277 MET A N 1
ATOM 2180 C CA . MET A 1 277 ? 6.124 -7.242 -16.885 1.00 95.25 277 MET A CA 1
ATOM 2181 C C . MET A 1 277 ? 5.057 -6.176 -16.670 1.00 95.25 277 MET A C 1
ATOM 2183 O O . MET A 1 277 ? 5.359 -4.986 -16.693 1.00 95.25 277 MET A O 1
ATOM 2187 N N . LEU A 1 278 ? 3.812 -6.601 -16.460 1.00 94.06 278 LEU A N 1
ATOM 2188 C CA . LEU A 1 278 ? 2.708 -5.698 -16.145 1.00 94.06 278 LEU A CA 1
ATOM 2189 C C . LEU A 1 278 ? 2.542 -5.598 -14.629 1.00 94.06 278 LEU A C 1
ATOM 2191 O O . LEU A 1 278 ? 2.397 -6.609 -13.942 1.00 94.06 278 LEU A O 1
ATOM 2195 N N . VAL A 1 279 ? 2.542 -4.373 -14.114 1.00 91.31 279 VAL A N 1
ATOM 2196 C CA . VAL A 1 279 ? 2.260 -4.073 -12.712 1.00 91.31 279 VAL A CA 1
ATOM 2197 C C . VAL A 1 279 ? 1.084 -3.116 -12.665 1.00 91.31 279 VAL A C 1
ATOM 2199 O O . VAL A 1 279 ? 1.195 -1.963 -13.070 1.00 91.31 279 VAL A O 1
ATOM 2202 N N . ASP A 1 280 ? -0.044 -3.588 -12.149 1.00 87.12 280 ASP A N 1
ATOM 2203 C CA . ASP A 1 280 ? -1.184 -2.733 -11.839 1.00 87.12 280 ASP A CA 1
ATOM 2204 C C . ASP A 1 280 ? -1.272 -2.568 -10.328 1.00 87.12 280 ASP A C 1
ATOM 2206 O O . ASP A 1 280 ? -1.660 -3.478 -9.590 1.00 87.12 280 ASP A O 1
ATOM 2210 N N . THR A 1 281 ? -0.845 -1.404 -9.849 1.00 70.00 281 THR A N 1
ATOM 2211 C CA . THR A 1 281 ? -1.104 -1.036 -8.466 1.00 70.00 281 THR A CA 1
ATOM 2212 C C . THR A 1 281 ? -2.470 -0.368 -8.455 1.00 70.00 281 THR A C 1
ATOM 2214 O O . THR A 1 281 ? -2.577 0.784 -8.874 1.00 70.00 281 THR A O 1
ATOM 2217 N N . MET A 1 282 ? -3.494 -1.109 -8.028 1.00 61.66 282 MET A N 1
ATOM 2218 C CA . MET A 1 282 ? -4.885 -0.647 -8.000 1.00 61.66 282 MET A CA 1
ATOM 2219 C C . MET A 1 282 ? -5.012 0.828 -7.542 1.00 61.66 282 MET A C 1
ATOM 2221 O O . MET A 1 282 ? -4.294 1.230 -6.617 1.00 61.66 282 MET A O 1
ATOM 2225 N N . PRO A 1 283 ? -5.890 1.628 -8.179 1.00 46.94 283 PRO A N 1
ATOM 2226 C CA . PRO A 1 283 ? -6.006 3.074 -7.952 1.00 46.94 283 PRO A CA 1
ATOM 2227 C C . PRO A 1 283 ? -6.367 3.463 -6.511 1.00 46.94 283 PRO A C 1
ATOM 2229 O O . PRO A 1 283 ? -7.180 2.745 -5.881 1.00 46.94 283 PRO A O 1
#

Organism: Aspergillus cristatus (NCBI:txid573508)

Mean predicted aligned error: 6.81 Å